Protein AF-A0A167BWT1-F1 (afdb_monomer_lite)

Sequence (313 aa):
MSRFTAALTISAAMPLATAWIPTVKSVYEFGNVADPALNRDSCGSVRIDDRMLWTCRDTQGFGGDGKPSLPVWSSSAAWTSFNGLALPDTRMYATSNRNPYFLQLASECPTNSAGGCPDGTRYAIWPDQPPAITARSGSIWTGYTWIARQHIRSDFSSVIKDPKVSVYKFVYDVKSADRNAVPRMTVVNEAIFPQGIPVWHARQRRQGRARLPLGVGVQRARRLGARADRRRRGCEPLRVLRRRKVDIAAARHRQPRRRGGQLERWRAGHVLLLAVLKEVGVDGPGCTEHGSRLLYYDGGYPRRAVGCAAELL

Organism: NCBI:txid1081107

Radius of gyration: 26.69 Å; chains: 1; bounding box: 83×76×69 Å

Foldseek 3Di:
DDDDDDDDDDDDDDPDDDPDDDDDPDADDDPAQDAQQKDFAWWWWFDQPQKIKIKTAWMFGADPVSHGDDDIARIDIWIFGQDPVSHTDSYTAAPDDPAHLDQQDPVQCNPDRNSADPVQKGFRQDFPHYWDFQDDDPQKTKTKTKGFRFIAHPVRDTPAPFGFIWMKMFIDGCPDPPNRHDTRIDTPGRGLPHGPPRLPPVPDPPPPDDDDDDDDDDDDDDDDDDDDDDDDDDDDDDDDDDDDDDDDDDDDDDDDDDDPPPVVVVVSVPVVVVVSCVVSVVDGDDDDDDDIDIHTDHDDDDDDDDDDDDDDD

pLDDT: mean 71.22, std 26.3, range [22.0, 98.31]

Secondary structure (DSSP, 8-state):
------------PPP---------------S--B-TTEEES-EEEEEETTEEEEEEEEEEEE-TTSSEEEEEEEEEEEEEEB-TTSPBPSB-B----SS-SSPPPTTS-TTSSS-B-TTS-EEE---SSPPEEEEEETTEEEEEEEEE-EEE-TTS-BSSSS--EEEEEEEEETT-S-SSSPPPPEEEEEEEE-TTS-TT--S-TTS----------------------------PPPPPPP-------------------SHHHHHHHHHHHHHHHHHTT----------PPP-B-----------------

Structure (mmCIF, N/CA/C/O backbone):
data_AF-A0A167BWT1-F1
#
_entry.id   AF-A0A167BWT1-F1
#
loop_
_atom_site.group_PDB
_atom_site.id
_atom_site.type_symbo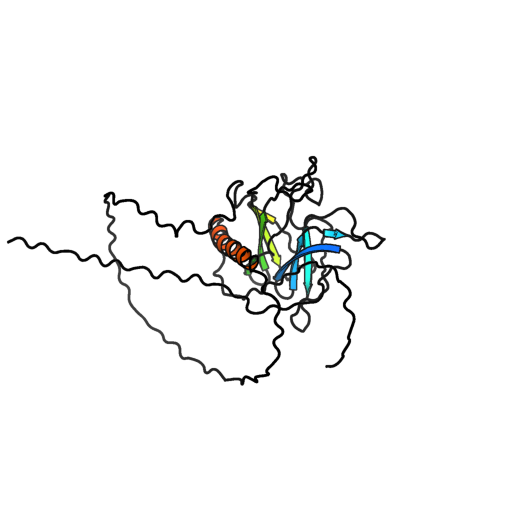l
_atom_site.label_atom_id
_atom_site.label_alt_id
_atom_site.label_comp_id
_atom_site.label_asym_id
_atom_site.label_entity_id
_atom_site.label_seq_id
_atom_site.pdbx_PDB_ins_code
_atom_site.Cartn_x
_atom_site.Cartn_y
_atom_site.Cartn_z
_atom_site.occupancy
_atom_site.B_iso_or_equiv
_atom_site.auth_seq_id
_atom_site.auth_comp_id
_atom_site.auth_asym_id
_atom_site.auth_atom_id
_atom_site.pdbx_PDB_model_num
ATOM 1 N N . MET A 1 1 ? -64.793 43.167 -18.402 1.00 42.22 1 MET A N 1
ATOM 2 C CA . MET A 1 1 ? -64.211 42.039 -19.164 1.00 42.22 1 MET A CA 1
ATOM 3 C C . MET A 1 1 ? -62.780 41.813 -18.682 1.00 42.22 1 MET A C 1
ATOM 5 O O . MET A 1 1 ? -61.905 42.578 -19.058 1.00 42.22 1 MET A O 1
ATOM 9 N N . SER A 1 2 ? -62.550 40.841 -17.795 1.00 45.41 2 SER A N 1
ATOM 10 C CA . SER A 1 2 ? -61.220 40.550 -17.232 1.00 45.41 2 SER A CA 1
ATOM 11 C C . SER A 1 2 ? -60.708 39.227 -17.799 1.00 45.41 2 SER A C 1
ATOM 13 O O . SER A 1 2 ? -61.383 38.206 -17.677 1.00 45.41 2 SER A O 1
ATOM 15 N N . ARG A 1 3 ? -59.559 39.256 -18.483 1.00 50.78 3 ARG A N 1
ATOM 16 C CA . ARG A 1 3 ? -58.925 38.081 -19.096 1.00 50.78 3 ARG A CA 1
ATOM 17 C C . ARG A 1 3 ? -57.885 37.515 -18.130 1.00 50.78 3 ARG A C 1
ATOM 19 O O . ARG A 1 3 ? -56.858 38.144 -17.899 1.00 50.78 3 ARG A O 1
ATOM 26 N N . PHE A 1 4 ? -58.144 36.326 -17.590 1.00 49.22 4 PHE A N 1
ATOM 27 C CA . PHE A 1 4 ? -57.154 35.548 -16.845 1.00 49.22 4 PHE A CA 1
ATOM 28 C C . PHE A 1 4 ? -56.331 34.696 -17.815 1.00 49.22 4 PHE A C 1
ATOM 30 O O . PHE A 1 4 ? -56.851 33.778 -18.445 1.00 49.22 4 PHE A O 1
ATOM 37 N N . THR A 1 5 ? -55.039 34.998 -17.932 1.00 58.09 5 THR A N 1
ATOM 38 C CA . THR A 1 5 ? -54.083 34.200 -18.711 1.00 58.09 5 THR A CA 1
ATOM 39 C C . THR A 1 5 ? -53.473 33.138 -17.798 1.00 58.09 5 THR A C 1
ATOM 41 O O . THR A 1 5 ? -52.665 33.454 -16.925 1.00 58.09 5 THR A O 1
ATOM 44 N N . ALA A 1 6 ? -53.868 31.878 -17.975 1.00 57.53 6 ALA A N 1
ATOM 45 C CA . ALA A 1 6 ? -53.283 30.753 -17.253 1.00 57.53 6 ALA A CA 1
ATOM 46 C C . ALA A 1 6 ? -51.865 30.464 -17.778 1.00 57.53 6 ALA A C 1
ATOM 48 O O . ALA A 1 6 ? -51.673 30.177 -18.959 1.00 57.53 6 ALA A O 1
ATOM 49 N N . ALA A 1 7 ? -50.862 30.549 -16.901 1.00 59.94 7 ALA A N 1
ATOM 50 C CA . ALA A 1 7 ? -49.485 30.194 -17.223 1.00 59.94 7 ALA A CA 1
ATOM 51 C C . ALA A 1 7 ? -49.286 28.677 -17.078 1.00 59.94 7 ALA A C 1
ATOM 53 O O . ALA A 1 7 ? -49.385 28.130 -15.982 1.00 59.94 7 ALA A O 1
ATOM 54 N N . LEU A 1 8 ? -48.995 28.005 -18.193 1.00 62.47 8 LEU A N 1
ATOM 55 C CA . LEU A 1 8 ? -48.684 26.579 -18.246 1.00 62.47 8 LEU A CA 1
ATOM 56 C C . LEU A 1 8 ? -47.225 26.348 -17.810 1.00 62.47 8 LEU A C 1
ATOM 58 O O . LEU A 1 8 ? -46.288 26.714 -18.521 1.00 62.47 8 LEU A O 1
ATOM 62 N N . THR A 1 9 ? -47.012 25.747 -16.641 1.00 64.31 9 THR A N 1
ATOM 63 C CA . THR A 1 9 ? -45.688 25.331 -16.157 1.00 64.31 9 THR A CA 1
ATOM 64 C C . THR A 1 9 ? -45.316 23.960 -16.720 1.00 64.31 9 THR A C 1
ATOM 66 O O . THR A 1 9 ? -45.830 22.929 -16.296 1.00 64.31 9 THR A O 1
ATOM 69 N N . ILE A 1 10 ? -44.381 23.936 -17.669 1.00 64.56 10 ILE A N 1
ATOM 70 C CA . ILE A 1 10 ? -43.801 22.699 -18.202 1.00 64.56 10 ILE A CA 1
ATOM 71 C C . ILE A 1 10 ? -42.678 22.248 -17.255 1.00 64.56 10 ILE A C 1
ATOM 73 O O . ILE A 1 10 ? -41.584 22.812 -17.261 1.00 64.56 10 ILE A O 1
ATOM 77 N N . SER A 1 11 ? -42.933 21.233 -16.426 1.00 66.69 11 SER A N 1
ATOM 78 C CA . SER A 1 11 ? -41.876 20.547 -15.671 1.00 66.69 11 SER A CA 1
ATOM 79 C C . SER A 1 11 ? -41.086 19.631 -16.603 1.00 66.69 11 SER A C 1
ATOM 81 O O . SER A 1 11 ? -41.515 18.523 -16.914 1.00 66.69 11 SER A O 1
ATOM 83 N N . ALA A 1 12 ? -39.907 20.080 -17.031 1.00 72.81 12 ALA A N 1
ATOM 84 C CA . ALA A 1 12 ? -38.943 19.219 -17.702 1.00 72.81 12 ALA A CA 1
ATOM 85 C C . ALA A 1 12 ? -38.369 18.211 -16.690 1.00 72.81 12 ALA A C 1
ATOM 87 O O . ALA A 1 12 ? -37.632 18.584 -15.776 1.00 72.81 12 ALA A O 1
ATOM 88 N N . ALA A 1 13 ? -38.718 16.931 -16.834 1.00 71.44 13 ALA A N 1
ATOM 89 C CA . ALA A 1 13 ? -38.066 15.860 -16.093 1.00 71.44 13 ALA A CA 1
ATOM 90 C C . ALA A 1 13 ? -36.609 15.761 -16.562 1.00 71.44 13 ALA A C 1
ATOM 92 O O . ALA A 1 13 ? -36.348 15.501 -17.737 1.00 71.44 13 ALA A O 1
ATOM 93 N N . MET A 1 14 ? -35.653 15.991 -15.657 1.00 72.25 14 MET A N 1
ATOM 94 C CA . MET A 1 14 ? -34.248 15.761 -15.982 1.00 72.25 14 MET A CA 1
ATOM 95 C C . MET A 1 14 ? -34.035 14.269 -16.260 1.00 72.25 14 MET A C 1
ATOM 97 O O . MET A 1 14 ? -34.527 13.440 -15.487 1.00 72.25 14 MET A O 1
ATOM 101 N N . PRO A 1 15 ? -33.317 13.907 -17.337 1.00 68.81 15 PRO A N 1
ATOM 102 C CA . PRO A 1 15 ? -32.991 12.517 -17.603 1.00 68.81 15 PRO A CA 1
ATOM 103 C C . PRO A 1 15 ? -32.204 11.966 -16.413 1.00 68.81 15 PRO A C 1
ATOM 105 O O . PRO A 1 15 ? -31.171 12.512 -16.022 1.00 68.81 15 PRO A O 1
ATOM 108 N N . LEU A 1 16 ? -32.717 10.893 -15.811 1.00 76.81 16 LEU A N 1
ATOM 109 C CA . LEU A 1 16 ? -31.986 10.143 -14.800 1.00 76.81 16 LEU A CA 1
ATOM 110 C C . LEU A 1 16 ? -30.732 9.586 -15.470 1.00 76.81 16 LEU A C 1
ATOM 112 O O . LEU A 1 16 ? -30.831 8.747 -16.363 1.00 76.81 16 LEU A O 1
ATOM 116 N N . ALA A 1 17 ? -29.561 10.065 -15.051 1.00 70.56 17 ALA A N 1
ATOM 117 C CA . ALA A 1 17 ? -28.299 9.476 -15.462 1.00 70.56 17 ALA A CA 1
ATOM 118 C C . ALA A 1 17 ? -28.327 7.988 -15.087 1.00 70.56 17 ALA A C 1
ATOM 120 O O . ALA A 1 17 ? -28.378 7.629 -13.908 1.00 70.56 17 ALA A O 1
ATOM 121 N N . THR A 1 18 ? -28.348 7.116 -16.093 1.00 73.19 18 THR A N 1
ATOM 122 C CA . THR A 1 18 ? -28.237 5.675 -15.891 1.00 73.19 18 THR A CA 1
ATOM 123 C C . THR A 1 18 ? -26.885 5.398 -15.259 1.00 73.19 18 THR A C 1
ATOM 125 O O . THR A 1 18 ? -25.852 5.726 -15.844 1.00 73.19 18 THR A O 1
ATOM 128 N N . ALA A 1 19 ? -26.891 4.823 -14.056 1.00 77.44 19 ALA A N 1
ATOM 129 C CA . ALA A 1 19 ? -25.671 4.437 -13.368 1.00 77.44 19 ALA A CA 1
ATOM 130 C C . ALA A 1 19 ? -24.860 3.505 -14.278 1.00 77.44 19 ALA A C 1
ATOM 132 O O . ALA A 1 19 ? -25.304 2.406 -14.608 1.00 77.44 19 ALA A O 1
ATOM 133 N N . TRP A 1 20 ? -23.689 3.962 -14.719 1.00 77.88 20 TRP A N 1
ATOM 134 C CA . TRP A 1 20 ? -22.781 3.132 -15.494 1.00 77.88 20 TRP A CA 1
ATOM 135 C C . TRP A 1 20 ? -22.221 2.034 -14.586 1.00 77.88 20 TRP A C 1
ATOM 137 O O . TRP A 1 20 ? -21.682 2.311 -13.513 1.00 77.88 20 TRP A O 1
ATOM 147 N N . ILE A 1 21 ? -22.393 0.778 -14.995 1.00 81.31 21 ILE A N 1
ATOM 148 C CA . ILE A 1 21 ? -21.944 -0.387 -14.236 1.00 81.31 21 ILE A CA 1
ATOM 149 C C . ILE A 1 21 ? -20.616 -0.852 -14.842 1.00 81.31 21 ILE A C 1
ATOM 151 O O . ILE A 1 21 ? -20.640 -1.458 -15.914 1.00 81.31 21 ILE A O 1
ATOM 155 N N . PRO A 1 22 ? -19.461 -0.628 -14.184 1.00 77.50 22 PRO A N 1
ATOM 156 C CA . PRO A 1 22 ? -18.200 -1.163 -14.675 1.00 77.50 22 PRO A CA 1
ATOM 157 C C . PRO A 1 22 ? -18.263 -2.692 -14.714 1.00 77.50 22 PRO A C 1
ATOM 159 O O . PRO A 1 22 ? -18.628 -3.345 -13.724 1.00 77.50 22 PRO A O 1
ATOM 162 N N . THR A 1 23 ? -17.876 -3.256 -15.854 1.00 83.56 23 THR A N 1
ATOM 163 C CA . THR A 1 23 ? -17.719 -4.696 -16.070 1.00 83.56 23 THR A CA 1
ATOM 164 C C . THR A 1 23 ? -16.247 -5.032 -16.257 1.00 83.56 23 THR A C 1
ATOM 166 O O . THR A 1 23 ? -15.532 -4.328 -16.970 1.00 83.56 23 THR A O 1
ATOM 169 N N . VAL A 1 24 ? -15.794 -6.125 -15.645 1.00 83.62 24 VAL A N 1
ATOM 170 C CA . VAL A 1 24 ? -14.435 -6.635 -15.856 1.00 83.62 24 VAL A CA 1
ATOM 171 C C . VAL A 1 24 ? -14.285 -7.037 -17.322 1.00 83.62 24 VAL A C 1
ATOM 173 O O . VAL A 1 24 ? -15.058 -7.849 -17.823 1.00 83.62 24 VAL A O 1
ATOM 176 N N . LYS A 1 25 ? -13.299 -6.457 -18.015 1.00 84.12 25 LYS A N 1
ATOM 177 C CA . LYS A 1 25 ? -13.050 -6.746 -19.435 1.00 84.12 25 LYS A CA 1
ATOM 178 C C . LYS A 1 25 ? -12.433 -8.133 -19.648 1.00 84.12 25 LYS A C 1
ATOM 180 O O . LYS A 1 25 ? -12.754 -8.799 -20.623 1.00 84.12 25 LYS A O 1
ATOM 185 N N . SER A 1 26 ? -11.534 -8.544 -18.756 1.00 83.38 26 SER A N 1
ATOM 186 C CA . SER A 1 26 ? -10.828 -9.829 -18.797 1.00 83.38 26 SER A CA 1
ATOM 187 C C . SER A 1 26 ? -10.180 -10.109 -17.442 1.00 83.38 26 SER A C 1
ATOM 189 O O . SER A 1 26 ? -9.747 -9.163 -16.782 1.00 83.38 26 SER A O 1
ATOM 191 N N . VAL A 1 27 ? -10.053 -11.383 -17.073 1.00 83.44 27 VAL A N 1
ATOM 192 C CA . VAL A 1 27 ? -9.283 -11.855 -15.912 1.00 83.44 27 VAL A CA 1
ATOM 193 C C . VAL A 1 27 ? -8.213 -12.808 -16.430 1.00 83.44 27 VAL A C 1
ATOM 195 O O . VAL A 1 27 ? -8.512 -13.642 -17.280 1.00 83.44 27 VAL A O 1
ATOM 198 N N . TYR A 1 28 ? -6.989 -12.660 -15.933 1.00 81.06 28 TYR A N 1
ATOM 199 C CA . TYR A 1 28 ? -5.885 -13.577 -16.195 1.00 81.06 28 TYR A CA 1
ATOM 200 C C . TYR A 1 28 ? -5.389 -14.100 -14.855 1.00 81.06 28 TYR A C 1
ATOM 202 O O . TYR A 1 28 ? -5.201 -13.315 -13.925 1.00 81.06 28 TYR A O 1
ATOM 210 N N . GLU A 1 29 ? -5.214 -15.411 -14.769 1.00 80.38 29 GLU A N 1
ATOM 211 C CA . GLU A 1 29 ? -4.613 -16.077 -13.621 1.00 80.38 29 GLU A CA 1
ATOM 212 C C . GLU A 1 29 ? -3.131 -16.309 -13.915 1.00 80.38 29 GLU A C 1
ATOM 214 O O . GLU A 1 29 ? -2.764 -16.671 -15.035 1.00 80.38 29 GLU A O 1
ATOM 219 N N . PHE A 1 30 ? -2.284 -16.050 -12.924 1.00 77.56 30 PHE A N 1
ATOM 220 C CA . PHE A 1 30 ? -0.836 -16.210 -13.018 1.00 77.56 30 PHE A CA 1
ATOM 221 C C . PHE A 1 30 ? -0.351 -17.145 -11.915 1.00 77.56 30 PHE A C 1
ATOM 223 O O . PHE A 1 30 ? -1.051 -17.363 -10.926 1.00 77.56 30 PHE A O 1
ATOM 230 N N . GLY A 1 31 ? 0.862 -17.676 -12.087 1.00 80.00 31 GLY A N 1
ATOM 231 C CA . GLY A 1 31 ? 1.547 -18.423 -11.036 1.00 80.00 31 GLY A CA 1
ATOM 232 C C . GLY A 1 31 ? 1.775 -17.583 -9.777 1.00 80.00 31 GLY A C 1
ATOM 233 O O . GLY A 1 31 ? 1.542 -16.373 -9.757 1.00 80.00 31 GLY A O 1
ATOM 234 N N . ASN A 1 32 ? 2.247 -18.239 -8.716 1.00 84.00 32 ASN A N 1
ATOM 235 C CA . ASN A 1 32 ? 2.499 -17.580 -7.440 1.00 84.00 32 ASN A CA 1
ATOM 236 C C . ASN A 1 32 ? 3.539 -16.461 -7.608 1.00 84.00 32 ASN A C 1
ATOM 238 O O . ASN A 1 32 ? 4.676 -16.720 -8.001 1.00 84.00 32 ASN A O 1
ATOM 242 N N . VAL A 1 33 ? 3.129 -15.226 -7.321 1.00 87.81 33 VAL A N 1
ATOM 243 C CA . VAL A 1 33 ? 4.001 -14.055 -7.342 1.00 87.81 33 VAL A CA 1
ATOM 244 C C . VAL A 1 33 ? 4.562 -13.876 -5.933 1.00 87.81 33 VAL A C 1
ATOM 246 O O . VAL A 1 33 ? 3.822 -13.515 -5.022 1.00 87.81 33 VAL A O 1
ATOM 249 N N . ALA A 1 34 ? 5.851 -14.147 -5.734 1.00 92.19 34 ALA A N 1
ATOM 250 C CA . ALA A 1 34 ? 6.436 -14.252 -4.402 1.00 92.19 34 ALA A CA 1
ATOM 251 C C . ALA A 1 34 ? 7.861 -13.695 -4.317 1.00 92.19 34 ALA A C 1
ATOM 253 O O . ALA A 1 34 ? 8.616 -13.661 -5.289 1.00 92.19 34 ALA A O 1
ATOM 254 N N . ASP A 1 35 ? 8.228 -13.280 -3.109 1.00 93.12 35 ASP A N 1
ATOM 255 C CA . ASP A 1 35 ? 9.613 -13.041 -2.717 1.00 93.12 35 ASP A CA 1
ATOM 256 C C . ASP A 1 35 ? 10.052 -14.252 -1.892 1.00 93.12 35 ASP A C 1
ATOM 258 O O . ASP A 1 35 ? 9.445 -14.510 -0.852 1.00 93.12 35 ASP A O 1
ATOM 262 N N . PRO A 1 36 ? 11.072 -15.013 -2.318 1.00 91.75 36 PRO A N 1
ATOM 263 C CA . PRO A 1 36 ? 11.471 -16.228 -1.614 1.00 91.75 36 PRO A CA 1
ATOM 264 C C . PRO A 1 36 ? 11.975 -15.964 -0.188 1.00 91.75 36 PRO A C 1
ATOM 266 O O . PRO A 1 36 ? 12.051 -16.898 0.604 1.00 91.75 36 PRO A O 1
ATOM 269 N N . ALA A 1 37 ? 12.320 -14.720 0.159 1.00 92.88 37 ALA A N 1
ATOM 270 C CA . ALA A 1 37 ? 12.769 -14.361 1.498 1.00 92.88 37 ALA A CA 1
ATOM 271 C C . ALA A 1 37 ? 11.623 -13.972 2.450 1.00 92.88 37 ALA A C 1
ATOM 273 O O . ALA A 1 37 ? 11.876 -13.811 3.649 1.00 92.88 37 ALA A O 1
ATOM 274 N N . LEU A 1 38 ? 10.393 -13.800 1.947 1.00 94.88 38 LEU A N 1
ATOM 275 C CA . LEU A 1 38 ? 9.282 -13.230 2.707 1.00 94.88 38 LEU A CA 1
ATOM 276 C C . LEU A 1 38 ? 7.991 -14.042 2.565 1.00 94.88 38 LEU A C 1
ATOM 278 O O . LEU A 1 38 ? 7.534 -14.345 1.467 1.00 94.88 38 LEU A O 1
ATOM 282 N N . ASN A 1 39 ? 7.342 -14.293 3.698 1.00 95.19 39 ASN A N 1
ATOM 283 C CA . ASN A 1 39 ? 5.957 -14.735 3.756 1.00 95.19 39 ASN A CA 1
ATOM 284 C C . ASN A 1 39 ? 5.044 -13.505 3.809 1.00 95.19 39 ASN A C 1
ATOM 286 O O . ASN A 1 39 ? 5.189 -12.668 4.701 1.00 95.19 39 ASN A O 1
ATOM 290 N N . ARG A 1 40 ? 4.120 -13.385 2.858 1.00 94.25 40 ARG A N 1
ATOM 291 C CA . ARG A 1 40 ? 3.165 -12.274 2.757 1.00 94.25 40 ARG A CA 1
ATOM 292 C C . ARG A 1 40 ? 1.762 -12.848 2.761 1.00 94.25 40 ARG A C 1
ATOM 294 O O . ARG A 1 40 ? 1.492 -13.760 1.988 1.00 94.25 40 ARG A O 1
ATOM 301 N N . ASP A 1 41 ? 0.894 -12.302 3.604 1.00 91.50 41 ASP A N 1
ATOM 302 C CA . ASP A 1 41 ? -0.495 -12.753 3.690 1.00 91.50 41 ASP A CA 1
ATOM 303 C C . ASP A 1 41 ? -1.269 -12.444 2.396 1.00 91.50 41 ASP A C 1
ATOM 305 O O . ASP A 1 41 ? -1.553 -13.322 1.582 1.00 91.50 41 ASP A O 1
ATOM 309 N N . SER A 1 42 ? -1.578 -11.168 2.169 1.00 92.12 42 SER A N 1
ATOM 310 C CA . SER A 1 42 ? -2.407 -10.745 1.043 1.00 92.12 42 SER A CA 1
ATOM 311 C C . SER A 1 42 ? -1.895 -9.449 0.432 1.00 92.12 42 SER A C 1
ATOM 313 O O . SER A 1 42 ? -1.467 -8.536 1.139 1.00 92.12 42 SER A O 1
ATOM 315 N N . CYS A 1 43 ? -1.937 -9.364 -0.899 1.00 93.69 43 CYS A N 1
ATOM 316 C CA . CYS A 1 43 ? -1.366 -8.255 -1.657 1.00 93.69 43 CYS A CA 1
ATOM 317 C C . CYS A 1 43 ? -2.373 -7.666 -2.647 1.00 93.69 43 CYS A C 1
ATOM 319 O O . CYS A 1 43 ? -3.110 -8.384 -3.322 1.00 93.69 43 CYS A O 1
ATOM 321 N N . GLY A 1 44 ? -2.355 -6.342 -2.776 1.00 93.62 44 GLY A N 1
ATOM 322 C CA . GLY A 1 44 ? -2.920 -5.629 -3.917 1.00 93.62 44 GLY A CA 1
ATOM 323 C C . GLY A 1 44 ? -1.797 -5.116 -4.811 1.00 93.62 44 GLY A C 1
ATOM 324 O O . GLY A 1 44 ? -0.696 -4.860 -4.322 1.00 93.62 44 GLY A O 1
ATOM 325 N N . SER A 1 45 ? -2.067 -4.927 -6.103 1.00 94.00 45 SER A N 1
ATOM 326 C CA . SER A 1 45 ? -1.083 -4.326 -7.001 1.00 94.00 45 SER A CA 1
ATOM 327 C C . SER A 1 45 ? -1.625 -3.268 -7.948 1.00 94.00 45 SER A C 1
ATOM 329 O O . SER A 1 45 ? -2.811 -3.224 -8.281 1.00 94.00 45 SER A O 1
ATOM 331 N N . VAL A 1 46 ? -0.716 -2.397 -8.378 1.00 95.00 46 VAL A N 1
ATOM 332 C CA . VAL A 1 46 ? -0.967 -1.339 -9.351 1.00 95.00 46 VAL A CA 1
ATOM 333 C C . VAL A 1 46 ? 0.187 -1.244 -10.341 1.00 95.00 46 VAL A C 1
ATOM 335 O O . VAL A 1 46 ? 1.355 -1.387 -9.979 1.00 95.00 46 VAL A O 1
ATOM 338 N N . ARG A 1 47 ? -0.135 -1.012 -11.614 1.00 94.75 47 ARG A N 1
ATOM 339 C CA . ARG A 1 47 ? 0.877 -0.806 -12.649 1.00 94.75 47 ARG A CA 1
ATOM 340 C C . ARG A 1 47 ? 1.475 0.593 -12.533 1.00 94.75 47 ARG A C 1
ATOM 342 O O . ARG A 1 47 ? 0.735 1.576 -12.547 1.00 94.75 47 ARG A O 1
ATOM 349 N N . ILE A 1 48 ? 2.801 0.669 -12.506 1.00 95.50 48 ILE A N 1
ATOM 350 C CA . ILE A 1 48 ? 3.571 1.912 -12.584 1.00 95.50 48 ILE A CA 1
ATOM 351 C C . ILE A 1 48 ? 4.604 1.720 -13.689 1.00 95.50 48 ILE A C 1
ATOM 353 O O . ILE A 1 48 ? 5.543 0.941 -13.549 1.00 95.50 48 ILE A O 1
ATOM 357 N N . ASP A 1 49 ? 4.386 2.415 -14.803 1.00 94.31 49 ASP A N 1
ATOM 358 C CA . ASP A 1 49 ? 5.207 2.318 -16.011 1.00 94.31 49 ASP A CA 1
ATOM 359 C C . ASP A 1 49 ? 5.341 0.873 -16.543 1.00 94.31 49 ASP A C 1
ATOM 361 O O . ASP A 1 49 ? 4.345 0.276 -16.987 1.00 94.31 49 ASP A O 1
ATOM 365 N N . ASP A 1 50 ? 6.542 0.300 -16.501 1.00 93.44 50 ASP A N 1
ATOM 366 C CA . ASP A 1 50 ? 6.874 -1.053 -16.951 1.00 93.44 50 ASP A CA 1
ATOM 367 C C . ASP A 1 50 ? 7.023 -2.066 -15.800 1.00 93.44 50 ASP A C 1
ATOM 369 O O . ASP A 1 50 ? 7.621 -3.131 -15.971 1.00 93.44 50 ASP A O 1
ATOM 373 N N . ARG A 1 51 ? 6.450 -1.766 -14.628 1.00 94.81 51 ARG A N 1
ATOM 374 C CA . ARG A 1 51 ? 6.444 -2.663 -13.464 1.00 94.81 51 ARG A CA 1
ATOM 375 C C . ARG A 1 51 ? 5.102 -2.669 -12.740 1.00 94.81 51 ARG A C 1
ATOM 377 O O . ARG A 1 51 ? 4.248 -1.801 -12.941 1.00 94.81 51 ARG A O 1
ATOM 384 N N . MET A 1 52 ? 4.925 -3.655 -11.871 1.00 95.25 52 MET A N 1
ATOM 385 C CA . MET A 1 52 ? 3.819 -3.713 -10.917 1.00 95.25 52 MET A CA 1
ATOM 386 C C . MET A 1 52 ? 4.338 -3.425 -9.514 1.00 95.25 52 MET A C 1
ATOM 388 O O . MET A 1 52 ? 5.242 -4.112 -9.039 1.00 95.25 52 MET A O 1
ATOM 392 N N . LEU A 1 53 ? 3.747 -2.432 -8.854 1.00 96.12 53 LEU A N 1
ATOM 393 C CA . LEU A 1 53 ? 3.917 -2.210 -7.425 1.00 96.12 53 LEU A CA 1
ATOM 394 C C . LEU A 1 53 ? 2.922 -3.091 -6.679 1.00 96.12 53 LEU A C 1
ATOM 396 O O . LEU A 1 53 ? 1.716 -2.973 -6.895 1.00 96.12 53 LEU A O 1
ATOM 400 N N . TRP A 1 54 ? 3.425 -3.926 -5.785 1.00 95.88 54 TRP A N 1
ATOM 401 C CA . TRP A 1 54 ? 2.657 -4.735 -4.853 1.00 95.88 54 TRP A CA 1
ATOM 402 C C . TRP A 1 54 ? 2.719 -4.098 -3.474 1.00 95.88 54 TRP A C 1
ATOM 404 O O . TRP A 1 54 ? 3.794 -3.728 -3.009 1.00 95.88 54 TRP A O 1
ATOM 414 N N . THR A 1 55 ? 1.575 -4.000 -2.810 1.00 95.50 55 THR A N 1
ATOM 415 C CA . THR A 1 55 ? 1.467 -3.618 -1.400 1.00 95.50 55 THR A CA 1
ATOM 416 C C . THR A 1 55 ? 0.764 -4.740 -0.664 1.00 95.50 55 THR A C 1
ATOM 418 O O . THR A 1 55 ? -0.340 -5.131 -1.052 1.00 95.50 55 THR A O 1
ATOM 421 N N . CYS A 1 56 ? 1.397 -5.251 0.380 1.00 94.81 56 CYS A N 1
ATOM 422 C CA . CYS A 1 56 ? 0.974 -6.457 1.070 1.00 94.81 56 CYS A CA 1
ATOM 423 C C . CYS A 1 56 ? 0.722 -6.184 2.548 1.00 94.81 56 CYS A C 1
ATOM 425 O O . CYS A 1 56 ? 1.409 -5.361 3.157 1.00 94.81 56 CYS A O 1
ATOM 427 N N . ARG A 1 57 ? -0.255 -6.889 3.114 1.00 94.75 57 ARG A N 1
ATOM 428 C CA . ARG A 1 57 ? -0.505 -6.973 4.557 1.00 94.75 57 ARG A CA 1
ATOM 429 C C . ARG A 1 57 ? 0.471 -7.964 5.177 1.00 94.75 57 ARG A C 1
ATOM 431 O O . ARG A 1 57 ? 1.017 -8.796 4.455 1.00 94.75 57 ARG A O 1
ATOM 438 N N . ASP A 1 58 ? 0.674 -7.845 6.486 1.00 93.62 58 ASP A N 1
ATOM 439 C CA . ASP A 1 58 ? 1.270 -8.855 7.370 1.00 93.62 58 ASP A CA 1
ATOM 440 C C . ASP A 1 58 ? 2.380 -9.679 6.717 1.00 93.62 58 ASP A C 1
ATOM 442 O O . ASP A 1 58 ? 2.171 -10.721 6.098 1.00 93.62 58 ASP A O 1
ATOM 446 N N . THR A 1 59 ? 3.594 -9.157 6.826 1.00 94.88 59 THR A N 1
ATOM 447 C CA . THR A 1 59 ? 4.785 -9.741 6.224 1.00 94.88 59 THR A CA 1
ATOM 448 C C . THR A 1 59 ? 5.703 -10.288 7.303 1.00 94.88 59 THR A C 1
ATOM 450 O O . THR A 1 59 ? 5.918 -9.646 8.329 1.00 94.88 59 THR A O 1
ATOM 453 N N . GLN A 1 60 ? 6.274 -11.458 7.053 1.00 95.88 60 GLN A N 1
ATOM 454 C CA . GLN A 1 60 ? 7.265 -12.104 7.906 1.00 95.88 60 GLN A CA 1
ATOM 455 C C . GLN A 1 60 ? 8.473 -12.508 7.070 1.00 95.88 60 GLN A C 1
ATOM 457 O O . GLN A 1 60 ? 8.339 -12.847 5.895 1.00 95.88 60 GLN A O 1
ATOM 462 N N . GLY A 1 61 ? 9.657 -12.487 7.673 1.00 95.06 61 GLY A N 1
ATOM 463 C CA . GLY A 1 61 ? 10.821 -13.141 7.081 1.00 95.06 61 GLY A CA 1
ATOM 464 C C . GLY A 1 61 ? 10.743 -14.650 7.276 1.00 95.06 61 GLY A C 1
ATOM 465 O O . GLY A 1 61 ? 10.011 -15.125 8.141 1.00 95.06 61 GLY A O 1
ATOM 466 N N . PHE A 1 62 ? 11.533 -15.405 6.523 1.00 94.56 62 PHE A N 1
ATOM 467 C CA . PHE A 1 62 ? 11.810 -16.798 6.869 1.00 94.56 62 PHE A CA 1
ATOM 468 C C . PHE A 1 62 ? 13.002 -16.890 7.834 1.00 94.56 62 PHE A C 1
ATOM 470 O O . PHE A 1 62 ? 13.972 -16.138 7.711 1.00 94.56 62 PHE A O 1
ATOM 477 N N . GLY A 1 63 ? 12.903 -17.769 8.832 1.00 92.50 63 GLY A N 1
ATOM 478 C CA . GLY A 1 63 ? 14.018 -18.171 9.690 1.00 92.50 63 GLY A CA 1
ATOM 479 C C . GLY A 1 63 ? 14.977 -19.128 8.975 1.00 92.50 63 GLY A C 1
ATOM 480 O O . GLY A 1 63 ? 14.752 -19.514 7.828 1.00 92.50 63 GLY A O 1
ATOM 481 N N . GLY A 1 64 ? 16.047 -19.544 9.662 1.00 93.69 64 GLY A N 1
ATOM 482 C CA . GLY A 1 64 ? 17.015 -20.510 9.117 1.00 93.69 64 GLY A CA 1
ATOM 483 C C . GLY A 1 64 ? 16.425 -21.899 8.836 1.00 93.69 64 GLY A C 1
ATOM 484 O O . GLY A 1 64 ? 16.985 -22.655 8.051 1.00 93.69 64 GLY A O 1
ATOM 485 N N . ASP A 1 65 ? 15.274 -22.217 9.432 1.00 94.06 65 ASP A N 1
ATOM 486 C CA . ASP A 1 65 ? 14.495 -23.435 9.188 1.00 94.06 65 ASP A CA 1
ATOM 487 C C . ASP A 1 65 ? 13.504 -23.302 8.014 1.00 94.06 65 ASP A C 1
ATOM 489 O O . ASP A 1 65 ? 12.709 -24.210 7.765 1.00 94.06 65 ASP A O 1
ATOM 493 N N . GLY A 1 66 ? 13.519 -22.163 7.314 1.00 93.69 66 GLY A N 1
ATOM 494 C CA . GLY A 1 66 ? 12.621 -21.872 6.199 1.00 93.69 66 GLY A CA 1
ATOM 495 C C . GLY A 1 66 ? 11.177 -21.576 6.611 1.00 93.69 66 GLY A C 1
ATOM 496 O O . GLY A 1 66 ? 10.309 -21.519 5.740 1.00 93.69 66 GLY A O 1
ATOM 497 N N . LYS A 1 67 ? 10.879 -21.385 7.905 1.00 95.31 67 LYS A N 1
ATOM 498 C CA . LYS A 1 67 ? 9.523 -21.063 8.385 1.00 95.31 67 LYS A CA 1
ATOM 499 C C . LYS A 1 67 ? 9.354 -19.569 8.656 1.00 95.31 67 LYS A C 1
ATOM 501 O O . LYS A 1 67 ? 10.338 -18.903 8.981 1.00 95.31 67 LYS A O 1
ATOM 506 N N . PRO A 1 68 ? 8.133 -19.013 8.526 1.00 95.00 68 PRO A N 1
ATOM 507 C CA . PRO A 1 68 ? 7.878 -17.623 8.884 1.00 95.00 68 PRO A CA 1
ATOM 508 C C . PRO A 1 68 ? 8.317 -17.337 10.325 1.00 95.00 68 PRO A C 1
ATOM 510 O O . PRO A 1 68 ? 7.963 -18.073 11.245 1.00 95.00 68 PRO A O 1
ATOM 513 N N . SER A 1 69 ? 9.089 -16.273 10.516 1.00 95.06 69 SER A N 1
ATOM 514 C CA . SER A 1 69 ? 9.659 -15.873 11.801 1.00 95.06 69 SER A CA 1
ATOM 515 C C . SER A 1 69 ? 9.169 -14.490 12.235 1.00 95.06 69 SER A C 1
ATOM 517 O O . SER A 1 69 ? 8.619 -13.714 11.449 1.00 95.06 69 SER A O 1
ATOM 519 N N . LEU A 1 70 ? 9.311 -14.204 13.530 1.00 93.69 70 LEU A N 1
ATOM 520 C CA . LEU A 1 70 ? 9.038 -12.887 14.100 1.00 93.69 70 LEU A CA 1
ATOM 521 C C . LEU A 1 70 ? 10.238 -11.940 13.903 1.00 93.69 70 LEU A C 1
ATOM 523 O O . LEU A 1 70 ? 11.375 -12.408 13.826 1.00 93.69 70 LEU A O 1
ATOM 527 N N . PRO A 1 71 ? 10.007 -10.613 13.878 1.00 93.19 71 PRO A N 1
ATOM 528 C CA . PRO A 1 71 ? 8.714 -9.938 14.041 1.00 93.19 71 PRO A CA 1
ATOM 529 C C . PRO A 1 71 ? 7.854 -9.935 12.766 1.00 93.19 71 PRO A C 1
ATOM 531 O O . PRO A 1 71 ? 8.358 -10.073 11.656 1.00 93.19 71 PRO A O 1
ATOM 534 N N . VAL A 1 72 ? 6.543 -9.732 12.934 1.00 94.56 72 VAL A N 1
ATOM 535 C CA . VAL A 1 72 ? 5.629 -9.416 11.822 1.00 94.56 72 VAL A CA 1
ATOM 536 C C . VAL A 1 72 ? 5.736 -7.926 11.501 1.00 94.56 72 VAL A C 1
ATOM 538 O O . VAL A 1 72 ? 5.678 -7.088 12.406 1.00 94.56 72 VAL A O 1
ATOM 541 N N . TRP A 1 73 ? 5.822 -7.572 10.224 1.00 95.25 73 TRP A N 1
ATOM 542 C CA . TRP A 1 73 ? 5.610 -6.209 9.739 1.00 95.25 73 TRP A CA 1
ATOM 543 C C . TRP A 1 73 ? 4.173 -6.069 9.249 1.00 95.25 73 TRP A C 1
ATOM 545 O O . TRP A 1 73 ? 3.720 -6.842 8.413 1.00 95.25 73 TRP A O 1
ATOM 555 N N . SER A 1 74 ? 3.457 -5.066 9.750 1.00 95.06 74 SER A N 1
ATOM 556 C CA . SER A 1 74 ? 2.051 -4.793 9.404 1.00 95.06 74 SER A CA 1
ATOM 557 C C . SER A 1 74 ? 1.807 -4.625 7.902 1.00 95.06 74 SER A C 1
ATOM 559 O O . SER A 1 74 ? 0.713 -4.904 7.414 1.00 95.06 74 SER A O 1
ATOM 561 N N . SER A 1 75 ? 2.827 -4.194 7.160 1.00 95.31 75 SER A N 1
ATOM 562 C CA . SER A 1 75 ? 2.777 -4.107 5.707 1.00 95.31 75 SER A CA 1
ATOM 563 C C . SER A 1 75 ? 4.161 -4.175 5.072 1.00 95.31 75 SER A C 1
ATOM 565 O O . SER A 1 75 ? 5.162 -3.820 5.694 1.00 95.31 75 SER A O 1
ATOM 567 N N . SER A 1 76 ? 4.212 -4.574 3.805 1.00 95.75 76 SER A N 1
ATOM 568 C CA . SER A 1 76 ? 5.401 -4.465 2.957 1.00 95.75 76 SER A CA 1
ATOM 569 C C . SER A 1 76 ? 5.022 -4.039 1.539 1.00 95.75 76 SER A C 1
ATOM 571 O O . SER A 1 76 ? 3.847 -4.054 1.165 1.00 95.75 76 SER A O 1
ATOM 573 N N . ALA A 1 77 ? 6.017 -3.664 0.738 1.00 95.88 77 ALA A N 1
ATOM 574 C CA . ALA A 1 77 ? 5.839 -3.440 -0.689 1.00 95.88 77 ALA A CA 1
ATOM 575 C C . ALA A 1 77 ? 6.945 -4.113 -1.495 1.00 95.88 77 ALA A C 1
ATOM 577 O O . ALA A 1 77 ? 8.048 -4.331 -0.992 1.00 95.88 77 ALA A O 1
ATOM 578 N N . ALA A 1 78 ? 6.637 -4.441 -2.744 1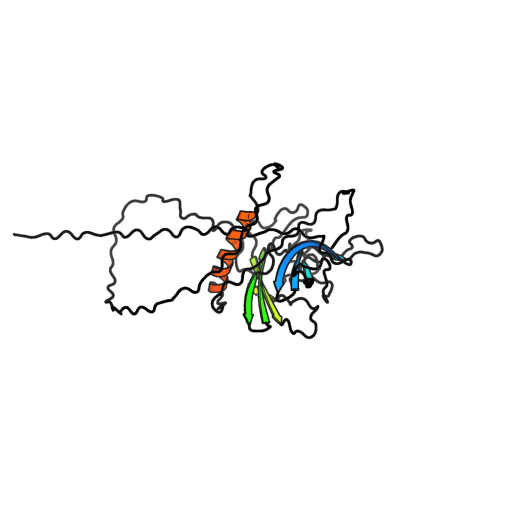.00 96.31 78 ALA A N 1
ATOM 579 C CA . ALA A 1 78 ? 7.587 -5.016 -3.680 1.00 96.31 78 ALA A CA 1
ATOM 580 C C . ALA A 1 78 ? 7.272 -4.626 -5.121 1.00 96.31 78 ALA A C 1
ATOM 582 O O . ALA A 1 78 ? 6.151 -4.253 -5.458 1.00 96.31 78 ALA A O 1
ATOM 583 N N . TRP A 1 79 ? 8.268 -4.751 -5.981 1.00 96.56 79 TRP A N 1
ATOM 584 C CA . TRP A 1 79 ? 8.133 -4.671 -7.421 1.00 96.56 79 TRP A CA 1
ATOM 585 C C . TRP A 1 79 ? 8.072 -6.065 -8.032 1.00 96.56 79 TRP A C 1
ATOM 587 O O . TRP A 1 79 ? 8.684 -7.001 -7.525 1.00 96.56 79 TRP A O 1
ATOM 597 N N . THR A 1 80 ? 7.395 -6.171 -9.169 1.00 95.56 80 THR A N 1
ATOM 598 C CA . THR A 1 80 ? 7.672 -7.202 -10.173 1.00 95.56 80 THR A CA 1
ATOM 599 C C . THR A 1 80 ? 7.858 -6.525 -11.526 1.00 95.56 80 THR A C 1
ATOM 601 O O . THR A 1 80 ? 7.155 -5.560 -11.851 1.00 95.56 80 THR A O 1
ATOM 604 N N . SER A 1 81 ? 8.783 -7.035 -12.332 1.00 94.38 81 SER A N 1
ATOM 605 C CA . SER A 1 81 ? 8.927 -6.624 -13.732 1.00 94.38 81 SER A CA 1
ATOM 606 C C . SER A 1 81 ? 7.803 -7.210 -14.579 1.00 94.38 81 SER A C 1
ATOM 608 O O . SER A 1 81 ? 7.184 -8.195 -14.181 1.00 94.38 81 SER A O 1
ATOM 610 N N . PHE A 1 82 ? 7.538 -6.640 -15.753 1.00 90.88 82 PHE A N 1
ATOM 611 C CA . PHE A 1 82 ? 6.845 -7.389 -16.800 1.00 90.88 82 PHE A CA 1
ATOM 612 C C . PHE A 1 82 ? 7.862 -8.184 -17.626 1.00 90.88 82 PHE A C 1
ATOM 614 O O . PHE A 1 82 ? 8.952 -7.696 -17.919 1.00 90.88 82 PHE A O 1
ATOM 621 N N . ASN A 1 83 ? 7.502 -9.401 -18.018 1.00 83.88 83 ASN A N 1
ATOM 622 C CA . ASN A 1 83 ? 8.257 -10.181 -18.991 1.00 83.88 83 ASN A CA 1
ATOM 623 C C . ASN A 1 83 ? 7.992 -9.679 -20.428 1.00 83.88 83 ASN A C 1
ATOM 625 O O . ASN A 1 83 ? 7.159 -8.797 -20.656 1.00 83.88 83 ASN A O 1
ATOM 629 N N . GLY A 1 84 ? 8.668 -10.268 -21.422 1.00 80.44 84 GLY A N 1
ATOM 630 C CA . GLY A 1 84 ? 8.500 -9.911 -22.842 1.00 80.44 84 GLY A CA 1
ATOM 631 C C . GLY A 1 84 ? 7.076 -10.091 -23.396 1.00 80.44 84 GLY A C 1
ATOM 632 O O . GLY A 1 84 ? 6.762 -9.557 -24.455 1.00 80.44 84 GLY A O 1
ATOM 633 N N . LEU A 1 85 ? 6.194 -10.785 -22.667 1.00 80.44 85 LEU A N 1
ATOM 634 C CA . LEU A 1 85 ? 4.777 -10.971 -22.999 1.00 80.44 85 LEU A CA 1
ATOM 635 C C . LEU A 1 85 ? 3.866 -9.932 -22.318 1.00 80.44 85 LEU A C 1
ATOM 637 O O . LEU A 1 85 ? 2.642 -10.056 -22.356 1.00 80.44 85 LEU A O 1
ATOM 641 N N . ALA A 1 86 ? 4.449 -8.908 -21.684 1.00 79.88 86 ALA A N 1
ATOM 642 C CA . ALA A 1 86 ? 3.751 -7.913 -20.870 1.00 79.88 86 ALA A CA 1
ATOM 643 C C . ALA A 1 86 ? 2.946 -8.525 -19.703 1.00 79.88 86 ALA A C 1
ATOM 645 O O . ALA A 1 86 ? 1.945 -7.949 -19.259 1.00 79.88 86 ALA A O 1
ATOM 646 N N . LEU A 1 87 ? 3.382 -9.687 -19.207 1.00 82.25 87 LEU A N 1
ATOM 647 C CA . LEU A 1 87 ? 2.825 -10.360 -18.035 1.00 82.25 87 LEU A CA 1
ATOM 648 C C . LEU A 1 87 ? 3.740 -10.119 -16.830 1.00 82.25 87 LEU A C 1
ATOM 650 O O . LEU A 1 87 ? 4.953 -10.032 -17.022 1.00 82.25 87 LEU A O 1
ATOM 654 N N . PRO A 1 88 ? 3.204 -9.960 -15.608 1.00 82.38 88 PRO A N 1
ATOM 655 C CA . PRO A 1 88 ? 4.047 -9.807 -14.431 1.00 82.38 88 PRO A CA 1
ATOM 656 C C . PRO A 1 88 ? 4.956 -11.030 -14.277 1.00 82.38 88 PRO A C 1
ATOM 658 O O . PRO A 1 88 ? 4.495 -12.164 -14.401 1.00 82.38 88 PRO A O 1
ATOM 661 N N . ASP A 1 89 ? 6.231 -10.794 -13.994 1.00 89.00 89 ASP A N 1
ATOM 662 C CA . ASP A 1 89 ? 7.122 -11.814 -13.458 1.00 89.00 89 ASP A CA 1
ATOM 663 C C . ASP A 1 89 ? 6.569 -12.299 -12.106 1.00 89.00 89 ASP A C 1
ATOM 665 O O . ASP A 1 89 ? 5.971 -11.539 -11.338 1.00 89.00 89 ASP A O 1
ATOM 669 N N . THR A 1 90 ? 6.774 -13.578 -11.823 1.00 89.94 90 THR A N 1
ATOM 670 C CA . THR A 1 90 ? 6.436 -14.228 -10.558 1.00 89.94 90 THR A CA 1
ATOM 671 C C . THR A 1 90 ? 7.396 -13.872 -9.424 1.00 89.94 90 THR A C 1
ATOM 673 O O . THR A 1 90 ? 7.107 -14.168 -8.269 1.00 89.94 90 THR A O 1
ATOM 676 N N . ARG A 1 91 ? 8.537 -13.231 -9.700 1.00 93.94 91 ARG A N 1
ATOM 677 C CA . ARG A 1 91 ? 9.486 -12.834 -8.653 1.00 93.94 91 ARG A CA 1
ATOM 678 C C . ARG A 1 91 ? 9.242 -11.412 -8.152 1.00 93.94 91 ARG A C 1
ATOM 680 O O . ARG A 1 91 ? 9.477 -10.443 -8.873 1.00 93.94 91 ARG A O 1
ATOM 687 N N . MET A 1 92 ? 8.866 -11.292 -6.881 1.00 95.12 92 MET A N 1
ATOM 688 C CA . MET A 1 92 ? 8.846 -10.017 -6.162 1.00 95.12 92 MET A CA 1
ATOM 689 C C . MET A 1 92 ? 10.248 -9.625 -5.686 1.00 95.12 92 MET A C 1
ATOM 691 O O . MET A 1 92 ? 11.042 -10.477 -5.285 1.00 95.12 92 MET A O 1
ATOM 695 N N . TYR A 1 93 ? 10.542 -8.326 -5.699 1.00 94.94 93 TYR A N 1
ATOM 696 C CA . TYR A 1 93 ? 11.800 -7.771 -5.199 1.00 94.94 93 TYR A CA 1
ATOM 697 C C . TYR A 1 93 ? 11.633 -6.327 -4.707 1.00 94.94 93 TYR A C 1
ATOM 699 O O . TYR A 1 93 ? 10.799 -5.578 -5.210 1.00 94.94 93 TYR A O 1
ATOM 707 N N . ALA A 1 94 ? 12.443 -5.910 -3.738 1.00 94.06 94 ALA A N 1
ATOM 708 C CA . ALA A 1 94 ? 12.564 -4.515 -3.316 1.00 94.06 94 ALA A CA 1
ATOM 709 C C . ALA A 1 94 ? 13.881 -4.289 -2.575 1.00 94.06 94 ALA A C 1
ATOM 711 O O . ALA A 1 94 ? 14.353 -5.179 -1.871 1.00 94.06 94 ALA A O 1
ATOM 712 N N . THR A 1 95 ? 14.410 -3.067 -2.631 1.00 85.81 95 THR A N 1
ATOM 713 C CA . THR A 1 95 ? 15.503 -2.619 -1.746 1.00 85.81 95 THR A CA 1
ATOM 714 C C . THR A 1 95 ? 14.984 -2.184 -0.362 1.00 85.81 95 THR A C 1
ATOM 716 O O . THR A 1 95 ? 15.597 -1.361 0.314 1.00 85.81 95 THR A O 1
ATOM 719 N N . SER A 1 96 ? 13.807 -2.653 0.070 1.00 74.62 96 SER A N 1
ATOM 720 C CA . SER A 1 96 ? 13.183 -2.158 1.302 1.00 74.62 96 SER A CA 1
ATOM 721 C C . SER A 1 96 ? 13.926 -2.636 2.545 1.00 74.62 96 SER A C 1
ATOM 723 O O . SER A 1 96 ? 14.272 -3.813 2.667 1.00 74.62 96 SER A O 1
ATOM 725 N N . ASN A 1 97 ? 14.061 -1.745 3.524 1.00 74.12 97 ASN A N 1
ATOM 726 C CA . ASN A 1 97 ? 14.358 -2.156 4.886 1.00 74.12 97 ASN A CA 1
ATOM 727 C C . ASN A 1 97 ? 13.194 -3.001 5.434 1.00 74.12 97 ASN A C 1
ATOM 729 O O . ASN A 1 97 ? 12.041 -2.845 5.037 1.00 74.12 97 ASN A O 1
ATOM 733 N N . ARG A 1 98 ? 13.509 -3.935 6.332 1.00 83.12 98 ARG A N 1
ATOM 734 C CA . ARG A 1 98 ? 12.543 -4.804 7.019 1.00 83.12 98 ARG A CA 1
ATOM 735 C C . ARG A 1 98 ? 11.715 -3.997 8.034 1.00 83.12 98 ARG A C 1
ATOM 737 O O . ARG A 1 98 ? 11.865 -4.174 9.237 1.00 83.12 98 ARG A O 1
ATOM 744 N N . ASN A 1 99 ? 10.900 -3.070 7.537 1.00 90.75 99 ASN A N 1
ATOM 745 C CA . ASN A 1 99 ? 10.046 -2.154 8.287 1.00 90.75 99 ASN A CA 1
ATOM 746 C C . ASN A 1 99 ? 8.651 -2.084 7.643 1.00 90.75 99 ASN A C 1
ATOM 748 O O . ASN A 1 99 ? 8.519 -2.364 6.448 1.00 90.75 99 ASN A O 1
ATOM 752 N N . PRO A 1 100 ? 7.612 -1.681 8.399 1.00 94.25 100 PRO A N 1
ATOM 753 C CA . PRO A 1 100 ? 6.287 -1.440 7.837 1.00 94.25 100 PRO A CA 1
ATOM 754 C C . PRO A 1 100 ? 6.322 -0.434 6.685 1.00 94.25 100 PRO A C 1
ATOM 756 O O . PRO A 1 100 ? 6.875 0.658 6.823 1.00 94.25 100 PRO A O 1
ATOM 759 N N . TYR A 1 101 ? 5.713 -0.793 5.555 1.00 95.69 101 TYR A N 1
ATOM 760 C CA . TYR A 1 101 ? 5.648 0.080 4.382 1.00 95.69 101 TYR A CA 1
ATOM 761 C C . TYR A 1 101 ? 4.727 1.289 4.598 1.00 95.69 101 TYR A C 1
ATOM 763 O O . TYR A 1 101 ? 5.077 2.421 4.258 1.00 95.69 101 TYR A O 1
ATOM 771 N N . PHE A 1 102 ? 3.560 1.058 5.200 1.00 95.38 102 PHE A N 1
ATOM 772 C CA . PHE A 1 102 ? 2.712 2.121 5.724 1.00 95.38 102 PHE A CA 1
ATOM 773 C C . PHE A 1 102 ? 3.148 2.440 7.147 1.00 95.38 102 PHE A C 1
ATOM 775 O O . PHE A 1 102 ? 3.157 1.571 8.020 1.00 95.38 102 PHE A O 1
ATOM 782 N N . LEU A 1 103 ? 3.521 3.699 7.363 1.00 92.06 103 LEU A N 1
ATOM 783 C CA . LEU A 1 103 ? 3.910 4.182 8.680 1.00 92.06 103 LEU A CA 1
ATOM 784 C C . LEU A 1 103 ? 2.725 4.093 9.641 1.00 92.06 103 LEU A C 1
ATOM 786 O O . LEU A 1 103 ? 1.619 4.535 9.315 1.00 92.06 103 LEU A O 1
ATOM 790 N N . GLN A 1 104 ? 3.005 3.551 10.823 1.00 93.88 104 GLN A N 1
ATOM 791 C CA . GLN A 1 104 ? 2.070 3.531 11.940 1.00 93.88 104 GLN A CA 1
ATOM 792 C C . GLN A 1 104 ? 2.004 4.929 12.543 1.00 93.88 104 GLN A C 1
ATOM 794 O O . GLN A 1 104 ? 3.040 5.557 12.785 1.00 93.88 104 GLN A O 1
ATOM 799 N N . LEU A 1 105 ? 0.797 5.429 12.773 1.00 95.00 105 LEU A N 1
ATOM 800 C CA . LEU A 1 105 ? 0.608 6.713 13.435 1.00 95.00 105 LEU A CA 1
ATOM 801 C C . LEU A 1 105 ? 0.944 6.599 14.927 1.00 95.00 105 LEU A C 1
ATOM 803 O O . LEU A 1 105 ? 0.891 5.522 15.520 1.00 95.00 105 LEU A O 1
ATOM 807 N N . ALA A 1 106 ? 1.216 7.734 15.574 1.00 95.25 106 ALA A N 1
ATOM 808 C CA . ALA A 1 106 ? 1.534 7.770 17.006 1.00 95.25 106 ALA A CA 1
ATOM 809 C C . ALA A 1 106 ? 0.446 7.119 17.887 1.00 95.25 106 ALA A C 1
ATOM 811 O O . ALA A 1 106 ? 0.735 6.546 18.933 1.00 95.25 106 ALA A O 1
ATOM 812 N N . SER A 1 107 ? -0.809 7.173 17.436 1.00 93.88 107 SER A N 1
ATOM 813 C CA . SER A 1 107 ? -1.971 6.585 18.111 1.00 93.88 107 SER A CA 1
ATOM 814 C C . SER A 1 107 ? -2.268 5.132 17.706 1.00 93.88 107 SER A C 1
ATOM 816 O O . SER A 1 107 ? -3.318 4.613 18.066 1.00 93.88 107 SER A O 1
ATOM 818 N N . GLU A 1 108 ? -1.372 4.473 16.965 1.00 95.31 108 GLU A N 1
ATOM 819 C CA . GLU A 1 108 ? -1.535 3.101 16.448 1.00 95.31 108 GLU A CA 1
ATOM 820 C C . GLU A 1 108 ? -0.520 2.120 17.049 1.00 95.31 108 GLU A C 1
ATOM 822 O O . GLU A 1 108 ? -0.132 1.146 16.411 1.00 95.31 108 GLU A O 1
ATOM 827 N N . CYS A 1 109 ? -0.092 2.380 18.287 1.00 95.44 109 CYS A N 1
ATOM 828 C CA . CYS A 1 109 ? 0.872 1.552 19.016 1.00 95.44 109 CYS A CA 1
ATOM 829 C C . CYS A 1 109 ? 2.191 1.345 18.233 1.00 95.44 109 CYS A C 1
ATOM 831 O O . CYS A 1 109 ? 2.599 0.207 17.997 1.00 95.44 109 CYS A O 1
ATOM 833 N N . PRO A 1 110 ? 2.898 2.437 17.863 1.00 94.81 110 PRO A N 1
ATOM 834 C CA . PRO A 1 110 ? 4.032 2.414 16.929 1.00 94.81 110 PRO A CA 1
ATOM 835 C C . PRO A 1 110 ? 5.320 1.793 17.500 1.00 94.81 110 PRO A C 1
ATOM 837 O O . PRO A 1 110 ? 6.369 1.836 16.863 1.00 94.81 110 PRO A O 1
ATOM 840 N N . THR A 1 111 ? 5.284 1.257 18.722 1.00 94.12 111 THR A N 1
ATOM 841 C CA . THR A 1 111 ? 6.457 0.714 19.428 1.00 94.12 111 THR A CA 1
ATOM 842 C C . THR A 1 111 ? 6.919 -0.637 18.878 1.00 94.12 111 THR A C 1
ATOM 844 O O . THR A 1 111 ? 7.929 -1.174 19.325 1.00 94.12 111 THR A O 1
ATOM 847 N N . ASN A 1 112 ? 6.195 -1.202 17.912 1.00 94.12 112 ASN A N 1
ATOM 848 C CA . ASN A 1 112 ? 6.529 -2.446 17.230 1.00 94.12 112 ASN A CA 1
ATOM 849 C C . ASN A 1 112 ? 6.138 -2.370 15.750 1.00 94.12 112 ASN A C 1
ATOM 851 O O . ASN A 1 112 ? 5.434 -1.471 15.310 1.00 94.12 112 ASN A O 1
ATOM 855 N N . SER A 1 113 ? 6.565 -3.352 14.965 1.00 94.56 113 SER A N 1
ATOM 856 C CA . SER A 1 113 ? 6.304 -3.381 13.524 1.00 94.56 113 SER A CA 1
ATOM 857 C C . SER A 1 113 ? 4.918 -3.902 13.132 1.00 94.56 113 SER A C 1
ATOM 859 O O . SER A 1 113 ? 4.491 -3.714 11.990 1.00 94.56 113 SER A O 1
ATOM 861 N N . ALA A 1 114 ? 4.207 -4.569 14.040 1.00 94.69 114 ALA A N 1
ATOM 862 C CA . ALA A 1 114 ? 2.933 -5.221 13.751 1.00 94.69 114 ALA A CA 1
ATOM 863 C C . ALA A 1 114 ? 1.718 -4.337 14.075 1.00 94.69 114 ALA A C 1
ATOM 865 O O . ALA A 1 114 ? 0.629 -4.629 13.583 1.00 94.69 114 ALA A O 1
ATOM 866 N N . GLY A 1 115 ? 1.898 -3.265 14.856 1.00 95.31 115 GLY A N 1
ATOM 867 C CA . GLY A 1 115 ? 0.814 -2.430 15.389 1.00 95.31 115 GLY A CA 1
ATOM 868 C C . GLY A 1 115 ? 0.170 -3.026 16.645 1.00 95.31 115 GLY A C 1
ATOM 869 O O . GLY A 1 115 ? -0.980 -2.723 16.948 1.00 95.31 115 GLY A O 1
ATOM 870 N N . GLY A 1 116 ? 0.862 -3.940 17.335 1.00 96.38 116 GLY A N 1
ATOM 871 C CA . GLY A 1 116 ? 0.383 -4.561 18.571 1.00 96.38 116 GLY A CA 1
ATOM 872 C C . GLY A 1 116 ? 0.356 -3.568 19.732 1.00 96.38 116 GLY A C 1
ATOM 873 O O . GLY A 1 116 ? 1.275 -2.769 19.892 1.00 96.38 116 GLY A O 1
ATOM 874 N N . CYS A 1 117 ? -0.685 -3.615 20.549 1.00 96.88 117 CYS A N 1
ATOM 875 C CA . CYS A 1 117 ? -0.862 -2.735 21.697 1.00 96.88 117 CYS A CA 1
ATOM 876 C C . CYS A 1 117 ? -0.622 -3.491 23.019 1.00 96.88 117 CYS A C 1
ATOM 878 O O . CYS A 1 117 ? -0.795 -4.712 23.066 1.00 96.88 117 CYS A O 1
ATOM 880 N N . PRO A 1 118 ? -0.240 -2.797 24.113 1.00 96.44 118 PRO A N 1
ATOM 881 C CA . PRO A 1 118 ? 0.012 -3.437 25.412 1.00 96.44 118 PRO A CA 1
ATOM 882 C C . PRO A 1 118 ? -1.191 -4.176 26.019 1.00 96.44 118 PRO A C 1
ATOM 884 O O . PRO A 1 118 ? -1.012 -5.059 26.848 1.00 96.44 118 PRO A O 1
ATOM 887 N N . ASP A 1 119 ? -2.410 -3.832 25.604 1.00 95.69 119 ASP A N 1
ATOM 888 C CA . ASP A 1 119 ? -3.666 -4.464 26.031 1.00 95.69 119 ASP A CA 1
ATOM 889 C C . ASP A 1 119 ? -3.994 -5.765 25.262 1.00 95.69 119 ASP A C 1
ATOM 891 O O . ASP A 1 119 ? -5.083 -6.319 25.409 1.00 95.69 119 ASP A O 1
ATOM 895 N N . GLY A 1 120 ? -3.073 -6.249 24.420 1.00 95.62 120 GLY A N 1
ATOM 896 C CA . GLY A 1 120 ? -3.244 -7.455 23.606 1.00 95.62 120 GLY A CA 1
ATOM 897 C C . GLY A 1 120 ? -4.066 -7.248 22.329 1.00 95.62 120 GLY A C 1
ATOM 898 O O . GLY A 1 120 ? -4.304 -8.205 21.589 1.00 95.62 120 GLY A O 1
ATOM 899 N N . THR A 1 121 ? -4.496 -6.017 22.048 1.00 97.12 121 THR A N 1
ATOM 900 C CA . THR A 1 121 ? -5.148 -5.649 20.785 1.00 97.12 121 THR A CA 1
ATOM 901 C C . THR A 1 121 ? -4.121 -5.232 19.728 1.00 97.12 121 THR A C 1
ATOM 903 O O . THR A 1 121 ? -2.910 -5.235 19.964 1.00 97.12 121 THR A O 1
ATOM 906 N N . ARG A 1 122 ? -4.586 -4.888 18.524 1.00 96.50 122 ARG A N 1
ATOM 907 C CA . ARG A 1 122 ? -3.725 -4.508 17.403 1.00 96.50 122 ARG A CA 1
ATOM 908 C C . ARG A 1 122 ? -4.395 -3.488 16.488 1.00 96.50 122 ARG A C 1
ATOM 910 O O . ARG A 1 122 ? -5.576 -3.622 16.182 1.00 96.50 122 ARG A O 1
ATOM 917 N N . TYR A 1 123 ? -3.635 -2.525 15.977 1.00 96.94 123 TYR A N 1
ATOM 918 C CA . TYR A 1 123 ? -4.037 -1.739 14.811 1.00 96.94 123 TYR A CA 1
ATOM 919 C C . TYR A 1 123 ? -3.652 -2.465 13.518 1.00 96.94 123 TYR A C 1
ATOM 921 O O . TYR A 1 123 ? -2.478 -2.708 13.231 1.00 96.94 123 TYR A O 1
ATOM 929 N N . ALA A 1 124 ? -4.661 -2.829 12.734 1.00 94.00 124 ALA A N 1
ATOM 930 C CA . ALA A 1 124 ? -4.514 -3.432 11.420 1.00 94.00 124 ALA A CA 1
ATOM 931 C C . ALA A 1 124 ? -4.281 -2.337 10.369 1.00 94.00 124 ALA A C 1
ATOM 933 O O . ALA A 1 124 ? -5.215 -1.718 9.862 1.00 94.00 124 ALA A O 1
ATOM 934 N N . ILE A 1 125 ? -3.012 -2.099 10.042 1.00 91.94 125 ILE A N 1
ATOM 935 C CA . ILE A 1 125 ? -2.577 -1.068 9.084 1.00 91.94 125 ILE A CA 1
ATOM 936 C C . ILE A 1 125 ? -2.557 -1.681 7.681 1.00 91.94 125 ILE A C 1
ATOM 938 O O . ILE A 1 125 ? -1.520 -1.841 7.032 1.00 91.94 125 ILE A O 1
ATOM 942 N N . TRP A 1 126 ? -3.734 -2.127 7.257 1.00 89.88 126 TRP A N 1
ATOM 943 C CA . TRP A 1 126 ? -3.914 -2.939 6.066 1.00 89.88 126 TRP A CA 1
ATOM 944 C C . TRP A 1 126 ? -4.531 -2.122 4.935 1.00 89.88 126 TRP A C 1
ATOM 946 O O . TRP A 1 126 ? -5.643 -1.611 5.089 1.00 89.88 126 TRP A O 1
ATOM 956 N N . PRO A 1 127 ? -3.879 -2.023 3.767 1.00 88.62 127 PRO A N 1
ATOM 957 C CA . PRO A 1 127 ? -4.566 -1.516 2.594 1.00 88.62 127 PRO A CA 1
ATOM 958 C C . PRO A 1 127 ? -5.630 -2.532 2.157 1.00 88.62 127 PRO A C 1
ATOM 960 O O . PRO A 1 127 ? -5.320 -3.657 1.755 1.00 88.62 127 PRO A O 1
ATOM 963 N N . ASP A 1 128 ? -6.897 -2.124 2.192 1.00 86.19 128 ASP A N 1
ATOM 964 C CA . ASP A 1 128 ? -7.992 -2.917 1.617 1.00 86.19 128 ASP A CA 1
ATOM 965 C C . ASP A 1 128 ? -7.927 -2.940 0.082 1.00 86.19 128 ASP A C 1
ATOM 967 O O . ASP A 1 128 ? -8.483 -3.831 -0.565 1.00 86.19 128 ASP A O 1
ATOM 971 N N . GLN A 1 129 ? -7.252 -1.951 -0.510 1.00 89.38 129 GLN A N 1
ATOM 972 C CA . GLN A 1 129 ? -7.101 -1.784 -1.950 1.00 89.38 129 GLN A CA 1
ATOM 973 C C . GLN A 1 129 ? -5.660 -1.401 -2.302 1.00 89.38 129 GLN A C 1
ATOM 975 O O . GLN A 1 129 ? -5.001 -0.710 -1.518 1.00 89.38 129 GLN A O 1
ATOM 980 N N . PRO A 1 130 ? -5.161 -1.801 -3.486 1.00 90.62 130 PRO A N 1
ATOM 981 C CA . PRO A 1 130 ? -3.904 -1.258 -3.973 1.00 90.62 130 PRO A CA 1
ATOM 982 C C . PRO A 1 130 ? -4.000 0.259 -4.147 1.00 90.62 130 PRO A C 1
ATOM 984 O O . PRO A 1 130 ? -5.099 0.790 -4.333 1.00 90.62 130 PRO A O 1
ATOM 987 N N . PRO A 1 131 ? -2.861 0.966 -4.143 1.00 94.62 131 PRO A N 1
ATOM 988 C CA . PRO A 1 131 ? -2.865 2.390 -4.418 1.00 94.62 131 PRO A CA 1
ATOM 989 C C . PRO A 1 131 ? -3.510 2.717 -5.769 1.00 94.62 131 PRO A C 1
ATOM 991 O O . PRO A 1 131 ? -3.221 2.085 -6.785 1.00 94.62 131 PRO A O 1
ATOM 994 N N . ALA A 1 132 ? -4.351 3.744 -5.789 1.00 95.56 132 ALA A N 1
ATOM 995 C CA . ALA A 1 132 ? -4.915 4.315 -6.999 1.00 95.56 132 ALA A CA 1
ATOM 996 C C . ALA A 1 132 ? -3.942 5.349 -7.578 1.00 95.56 132 ALA A C 1
ATOM 998 O O . ALA A 1 132 ? -3.571 6.305 -6.893 1.00 95.56 132 ALA A O 1
ATOM 999 N N . ILE A 1 133 ? -3.539 5.183 -8.840 1.00 96.69 133 ILE A N 1
ATOM 1000 C CA . ILE A 1 133 ? -2.768 6.209 -9.556 1.00 96.69 133 ILE A CA 1
ATOM 1001 C C . ILE A 1 133 ? -3.707 7.350 -9.927 1.00 96.69 133 ILE A C 1
ATOM 1003 O O . ILE A 1 133 ? -4.700 7.133 -10.618 1.00 96.69 133 ILE A O 1
ATOM 1007 N N . THR A 1 134 ? -3.374 8.564 -9.498 1.00 96.56 134 THR A N 1
ATOM 1008 C CA . THR A 1 134 ? -4.207 9.752 -9.730 1.00 96.56 134 THR A CA 1
ATOM 1009 C C . THR A 1 134 ? -3.578 10.739 -10.702 1.00 96.56 134 THR A C 1
ATOM 1011 O O . THR A 1 134 ? -4.303 11.502 -11.334 1.00 96.56 134 THR A O 1
ATOM 1014 N N . ALA A 1 135 ? -2.251 10.726 -10.858 1.00 96.94 135 ALA A N 1
ATOM 1015 C CA . ALA A 1 135 ? -1.564 11.610 -11.792 1.00 96.94 135 ALA A CA 1
ATOM 1016 C C . ALA A 1 135 ? -0.241 11.023 -12.299 1.00 96.94 135 ALA A C 1
ATOM 1018 O O . ALA A 1 135 ? 0.433 10.250 -11.612 1.00 96.94 135 ALA A O 1
ATOM 1019 N N . ARG A 1 136 ? 0.152 11.467 -13.497 1.00 97.31 136 ARG A N 1
ATOM 1020 C CA . ARG A 1 136 ? 1.469 11.241 -14.097 1.00 97.31 136 ARG A CA 1
ATOM 1021 C C . ARG A 1 136 ? 1.974 12.546 -14.711 1.00 97.31 136 ARG A C 1
ATOM 1023 O O . ARG A 1 136 ? 1.266 13.153 -15.508 1.00 97.31 136 ARG A O 1
ATOM 1030 N N . SER A 1 137 ? 3.202 12.937 -14.380 1.00 97.31 137 SER A N 1
ATOM 1031 C CA . SER A 1 137 ? 3.915 14.065 -14.988 1.00 97.31 137 SER A CA 1
ATOM 1032 C C . SER A 1 137 ? 5.295 13.596 -15.446 1.00 97.31 137 SER A C 1
ATOM 1034 O O . SER A 1 137 ? 6.202 13.402 -14.637 1.00 97.31 137 SER A O 1
ATOM 1036 N N . GLY A 1 138 ? 5.441 13.311 -16.743 1.00 96.25 138 GLY A N 1
ATOM 1037 C CA . GLY A 1 138 ? 6.659 12.706 -17.288 1.00 96.25 138 GLY A CA 1
ATOM 1038 C C . GLY A 1 138 ? 6.956 11.330 -16.672 1.00 96.25 138 GLY A C 1
ATOM 1039 O O . GLY A 1 138 ? 6.189 10.378 -16.865 1.00 96.25 138 GLY A O 1
ATOM 1040 N N . SER A 1 139 ? 8.077 11.230 -15.949 1.00 96.62 139 SER A N 1
ATOM 1041 C CA . SER A 1 139 ? 8.501 10.038 -15.197 1.00 96.62 139 SER A CA 1
ATOM 1042 C C . SER A 1 139 ? 7.976 9.991 -13.757 1.00 96.62 139 SER A C 1
ATOM 1044 O O . SER A 1 139 ? 8.146 8.978 -13.082 1.00 96.62 139 SER A O 1
ATOM 1046 N N . ILE A 1 140 ? 7.298 11.043 -13.295 1.00 97.75 140 ILE A N 1
ATOM 1047 C CA . ILE A 1 140 ? 6.761 11.128 -11.938 1.00 97.75 140 ILE A CA 1
ATOM 1048 C C . ILE A 1 140 ? 5.333 10.583 -11.914 1.00 97.75 140 ILE A C 1
ATOM 1050 O O . ILE A 1 140 ? 4.444 11.090 -12.600 1.00 97.75 140 ILE A O 1
ATOM 1054 N N . TRP A 1 141 ? 5.102 9.572 -11.085 1.00 97.69 141 TRP A N 1
ATOM 1055 C CA . TRP A 1 141 ? 3.805 8.957 -10.827 1.00 97.69 141 TRP A CA 1
ATOM 1056 C C . TRP A 1 141 ? 3.341 9.303 -9.417 1.00 97.69 141 TRP A C 1
ATOM 1058 O O . TRP A 1 141 ? 4.102 9.188 -8.456 1.00 97.69 141 TRP A O 1
ATOM 1068 N N . THR A 1 142 ? 2.084 9.717 -9.288 1.00 98.31 142 THR A N 1
ATOM 1069 C CA . THR A 1 142 ? 1.453 9.992 -7.995 1.00 98.31 142 THR A CA 1
ATOM 1070 C C . THR A 1 142 ? 0.327 9.003 -7.760 1.00 98.31 142 THR A C 1
ATOM 1072 O O . THR A 1 142 ? -0.546 8.830 -8.616 1.00 98.31 142 THR A O 1
ATOM 1075 N N . GLY A 1 143 ? 0.338 8.375 -6.588 1.00 97.25 143 GLY A N 1
ATOM 1076 C CA . GLY A 1 143 ? -0.709 7.457 -6.170 1.00 97.25 143 GLY A CA 1
ATOM 1077 C C . GLY A 1 143 ? -1.158 7.709 -4.740 1.00 97.25 143 GLY A C 1
ATOM 1078 O O . GLY A 1 143 ? -0.407 8.240 -3.920 1.00 97.25 143 GLY A O 1
ATOM 1079 N N . TYR A 1 144 ? -2.397 7.324 -4.461 1.00 97.12 144 TYR A N 1
ATOM 1080 C CA . TYR A 1 144 ? -3.033 7.451 -3.158 1.00 97.12 144 TYR A CA 1
ATOM 1081 C C . TYR A 1 144 ? -3.599 6.104 -2.721 1.00 97.12 144 TYR A C 1
ATOM 1083 O O . TYR A 1 144 ? -4.106 5.340 -3.537 1.00 97.12 144 TYR A O 1
ATOM 1091 N N . THR A 1 145 ? -3.551 5.823 -1.428 1.00 96.12 145 THR A N 1
ATOM 1092 C CA . THR A 1 145 ? -4.307 4.729 -0.813 1.00 96.12 145 THR A CA 1
ATOM 1093 C C . THR A 1 145 ? -4.928 5.216 0.486 1.00 96.12 145 THR A C 1
ATOM 1095 O O . THR A 1 145 ? -4.557 6.269 1.009 1.00 96.12 145 THR A O 1
ATOM 1098 N N . TRP A 1 146 ? -5.895 4.475 0.999 1.00 94.44 146 TRP A N 1
ATOM 1099 C CA . TRP A 1 146 ? -6.562 4.777 2.251 1.00 94.44 146 TRP A CA 1
ATOM 1100 C C . TRP A 1 146 ? -6.638 3.521 3.097 1.00 94.44 146 TRP A C 1
ATOM 1102 O O . TRP A 1 146 ? -6.907 2.425 2.604 1.00 94.44 146 TRP A O 1
ATOM 1112 N N . ILE A 1 147 ? -6.382 3.699 4.384 1.00 95.31 147 ILE A N 1
ATOM 1113 C CA . ILE A 1 147 ? -6.304 2.611 5.347 1.00 95.31 147 ILE A CA 1
ATOM 1114 C C . ILE A 1 147 ? -7.246 2.961 6.485 1.00 95.31 147 ILE A C 1
ATOM 1116 O O . ILE A 1 147 ? -7.127 4.014 7.118 1.00 95.31 147 ILE A O 1
ATOM 1120 N N . ALA A 1 148 ? -8.221 2.086 6.708 1.00 94.88 148 ALA A N 1
ATOM 1121 C CA . ALA A 1 148 ? -9.054 2.160 7.890 1.00 94.88 148 ALA A CA 1
ATOM 1122 C C . ALA A 1 148 ? -8.190 1.827 9.109 1.00 94.88 148 ALA A C 1
ATOM 1124 O O . ALA A 1 148 ? -7.494 0.816 9.126 1.00 94.88 148 ALA A O 1
ATOM 1125 N N . ARG A 1 149 ? -8.263 2.664 10.142 1.00 94.06 149 ARG A N 1
ATOM 1126 C CA . ARG A 1 149 ? -7.538 2.525 11.408 1.00 94.06 149 ARG A CA 1
ATOM 1127 C C . ARG A 1 149 ? -8.209 1.466 12.285 1.00 94.06 149 ARG A C 1
ATOM 1129 O O . ARG A 1 149 ? -8.725 1.755 13.363 1.00 94.06 149 ARG A O 1
ATOM 1136 N N . GLN A 1 150 ? -8.300 0.257 11.742 1.00 95.31 150 GLN A N 1
ATOM 1137 C CA . GLN A 1 150 ? -8.991 -0.886 12.323 1.00 95.31 150 GLN A CA 1
ATOM 1138 C C . GLN A 1 150 ? -8.270 -1.310 13.597 1.00 95.31 150 GLN A C 1
ATOM 1140 O O . GLN A 1 150 ? -7.144 -1.795 13.546 1.00 95.31 150 GLN A O 1
ATOM 1145 N N . HIS A 1 151 ? -8.929 -1.137 14.736 1.00 96.12 151 HIS A N 1
ATOM 1146 C CA . HIS A 1 151 ? -8.444 -1.616 16.023 1.00 96.12 151 HIS A CA 1
ATOM 1147 C C . HIS A 1 151 ? -9.110 -2.961 16.300 1.00 96.12 151 HIS A C 1
ATOM 1149 O O . HIS A 1 151 ? -10.334 -3.019 16.392 1.00 96.12 151 HIS A O 1
ATOM 1155 N N . ILE A 1 152 ? -8.335 -4.040 16.360 1.00 97.00 152 ILE A N 1
ATOM 1156 C CA . ILE A 1 152 ? -8.832 -5.420 16.418 1.00 97.00 152 ILE A CA 1
ATOM 1157 C C . ILE A 1 152 ? -8.311 -6.165 17.648 1.00 97.00 152 ILE A C 1
ATOM 1159 O O . ILE A 1 152 ? -7.217 -5.893 18.144 1.00 97.00 152 ILE A O 1
ATOM 1163 N N . ARG A 1 153 ? -9.099 -7.124 18.136 1.00 97.62 153 ARG A N 1
ATOM 1164 C CA . ARG A 1 153 ? -8.685 -8.104 19.151 1.00 97.62 153 ARG A CA 1
ATOM 1165 C C . ARG A 1 153 ? -8.031 -9.325 18.493 1.00 97.62 153 ARG A C 1
ATOM 1167 O O . ARG A 1 153 ? -7.991 -9.441 17.268 1.00 97.62 153 ARG A O 1
ATOM 1174 N N . SER A 1 154 ? -7.544 -10.256 19.311 1.00 94.56 154 SER A N 1
ATOM 1175 C CA . SER A 1 154 ? -6.927 -11.513 18.863 1.00 94.56 154 SER A CA 1
ATOM 1176 C C . SER A 1 154 ? -7.873 -12.440 18.088 1.00 94.56 154 SER A C 1
ATOM 1178 O O . SER A 1 154 ? -7.412 -13.244 17.285 1.00 94.56 154 SER A O 1
ATOM 1180 N N . ASP A 1 155 ? -9.187 -12.307 18.278 1.00 95.38 155 ASP A N 1
ATOM 1181 C CA . ASP A 1 155 ? -10.227 -13.021 17.527 1.00 95.38 155 ASP A CA 1
ATOM 1182 C C . ASP A 1 155 ? -10.638 -12.302 16.225 1.00 95.38 155 ASP A C 1
ATOM 1184 O O . ASP A 1 155 ? -11.638 -12.662 15.605 1.00 95.38 155 ASP A O 1
ATOM 1188 N N . PHE A 1 156 ? -9.890 -11.267 15.818 1.00 92.25 156 PHE A N 1
ATOM 1189 C CA . PHE A 1 156 ? -10.189 -10.367 14.698 1.00 92.25 156 PHE A CA 1
ATOM 1190 C C . PHE A 1 156 ? -11.500 -9.575 14.839 1.00 92.25 156 PHE A C 1
ATOM 1192 O O . PHE A 1 156 ? -11.925 -8.910 13.888 1.00 92.25 156 PHE A O 1
ATOM 1199 N N . SER A 1 157 ? -12.139 -9.584 16.014 1.00 95.38 157 SER A N 1
ATOM 1200 C CA . SER A 1 157 ? -13.268 -8.697 16.279 1.00 95.38 157 SER A CA 1
ATOM 1201 C C . SER A 1 157 ? -12.789 -7.251 16.351 1.00 95.38 157 SER A C 1
ATOM 1203 O O . SER A 1 157 ? -11.736 -6.940 16.915 1.00 95.38 157 SER A O 1
ATOM 1205 N N . SER A 1 158 ? -13.580 -6.345 15.780 1.00 94.25 158 SER A N 1
ATOM 1206 C CA . SER A 1 158 ? -13.272 -4.924 15.860 1.00 94.25 158 SER A CA 1
ATOM 1207 C C . SER A 1 158 ? -13.563 -4.384 17.265 1.00 94.25 158 SER A C 1
ATOM 1209 O O . SER A 1 158 ? -14.617 -4.635 17.857 1.00 94.25 158 SER A O 1
ATOM 1211 N N . VAL A 1 159 ? -12.614 -3.627 17.804 1.00 95.62 159 VAL A N 1
ATOM 1212 C CA . VAL A 1 159 ? -12.766 -2.795 19.002 1.00 95.62 159 VAL A CA 1
ATOM 1213 C C . VAL A 1 159 ? -13.546 -1.524 18.650 1.00 95.62 159 VAL A C 1
ATOM 1215 O O . VAL A 1 159 ? -14.361 -1.062 19.447 1.00 95.62 159 VAL A O 1
ATOM 1218 N N . ILE A 1 160 ? -13.352 -0.994 17.435 1.00 92.50 160 ILE A N 1
ATOM 1219 C CA . ILE A 1 160 ? -13.959 0.253 16.952 1.00 92.50 160 ILE A CA 1
ATOM 1220 C C . ILE A 1 160 ? -14.755 -0.027 15.676 1.00 92.50 160 ILE A C 1
ATOM 1222 O O . ILE A 1 160 ? -14.193 -0.145 14.591 1.00 92.50 160 ILE A O 1
ATOM 1226 N N . LYS A 1 161 ? -16.085 -0.073 15.798 1.00 89.00 161 LYS A N 1
ATOM 1227 C CA . LYS A 1 161 ? -17.002 -0.432 14.702 1.00 89.00 161 LYS A CA 1
ATOM 1228 C C . LYS A 1 161 ? -16.820 0.402 13.424 1.00 89.00 161 LYS A C 1
ATOM 1230 O O . LYS A 1 161 ? -16.848 -0.155 12.331 1.00 89.00 161 LYS A O 1
ATOM 1235 N N . ASP A 1 162 ? -16.631 1.710 13.573 1.00 91.12 162 ASP A N 1
ATOM 1236 C CA . ASP A 1 162 ? -16.483 2.666 12.472 1.00 91.12 162 ASP A CA 1
ATOM 1237 C C . ASP A 1 162 ? -15.160 3.427 12.652 1.00 91.12 162 ASP A C 1
ATOM 1239 O O . ASP A 1 162 ? -15.162 4.537 13.199 1.00 91.12 162 ASP A O 1
ATOM 1243 N N . PRO A 1 163 ? -14.016 2.811 12.297 1.00 94.12 163 PRO A N 1
ATOM 1244 C CA . PRO A 1 163 ? -12.705 3.395 12.540 1.00 94.12 163 PRO A CA 1
ATOM 1245 C C . PRO A 1 163 ? -12.473 4.625 11.662 1.00 94.12 163 PRO A C 1
ATOM 1247 O O . PRO A 1 163 ? -13.049 4.769 10.583 1.00 94.12 163 PRO A O 1
ATOM 1250 N N . LYS A 1 164 ? -11.566 5.497 12.112 1.00 94.50 164 LYS A N 1
ATOM 1251 C CA . LYS A 1 164 ? -11.044 6.593 11.284 1.00 94.50 164 LYS A CA 1
ATOM 1252 C C . LYS A 1 164 ? -10.382 6.030 10.026 1.00 94.50 164 LYS A C 1
ATOM 1254 O O . LYS A 1 164 ? -9.879 4.910 10.044 1.00 94.50 164 LYS A O 1
ATOM 1259 N N . VAL A 1 165 ? -10.326 6.815 8.957 1.00 94.38 165 VAL A N 1
ATOM 1260 C CA . VAL A 1 165 ? -9.606 6.437 7.732 1.00 94.38 165 VAL A CA 1
ATOM 1261 C C . VAL A 1 165 ? -8.485 7.431 7.468 1.00 94.38 165 VAL A C 1
ATOM 1263 O O . VAL A 1 165 ? -8.729 8.634 7.389 1.00 94.38 165 VAL A O 1
ATOM 1266 N N . SER A 1 166 ? -7.271 6.919 7.298 1.00 95.31 166 SER A N 1
ATOM 1267 C CA . SER A 1 166 ? -6.099 7.705 6.914 1.00 95.31 166 SER A CA 1
ATOM 1268 C C . SER A 1 166 ? -5.877 7.625 5.410 1.00 95.31 166 SER A C 1
ATOM 1270 O O . SER A 1 166 ? -6.043 6.561 4.815 1.00 95.31 166 SER A O 1
ATOM 1272 N N . VAL A 1 167 ? -5.451 8.726 4.796 1.00 96.06 167 VAL A N 1
ATOM 1273 C CA . VAL A 1 167 ? -5.011 8.793 3.399 1.00 96.06 167 VAL A CA 1
ATOM 1274 C C . VAL A 1 167 ? -3.499 8.862 3.350 1.00 96.06 167 VAL A C 1
ATOM 1276 O O . VAL A 1 167 ? -2.882 9.747 3.949 1.00 96.06 167 VAL A O 1
ATOM 1279 N N . TYR A 1 168 ? -2.921 7.974 2.557 1.00 96.81 168 TYR A N 1
ATOM 1280 C CA . TYR A 1 168 ? -1.504 7.940 2.256 1.00 96.81 168 TYR A CA 1
ATOM 1281 C C . TYR A 1 168 ? -1.278 8.285 0.784 1.00 96.81 168 TYR A C 1
ATOM 1283 O O . TYR A 1 168 ? -2.082 7.937 -0.082 1.00 96.81 168 TYR A O 1
ATOM 1291 N N . LYS A 1 169 ? -0.157 8.938 0.496 1.00 97.25 169 LYS A N 1
ATOM 1292 C CA . LYS A 1 169 ? 0.289 9.325 -0.842 1.00 97.25 169 LYS A CA 1
ATOM 1293 C C . LYS A 1 169 ? 1.702 8.821 -1.076 1.00 97.25 169 LYS A C 1
ATOM 1295 O O . LYS A 1 169 ? 2.518 8.826 -0.160 1.00 97.25 169 LYS A O 1
ATOM 1300 N N . PHE A 1 170 ? 2.010 8.461 -2.311 1.00 97.25 170 PHE A N 1
ATOM 1301 C CA . PHE A 1 170 ? 3.390 8.426 -2.773 1.00 97.25 170 PHE A CA 1
ATOM 1302 C C . PHE A 1 170 ? 3.563 9.311 -4.002 1.00 97.25 170 PHE A C 1
ATOM 1304 O O . PHE A 1 170 ? 2.631 9.536 -4.780 1.00 97.25 170 PHE A O 1
ATOM 1311 N N . VAL A 1 171 ? 4.794 9.777 -4.177 1.00 97.44 171 VAL A N 1
ATOM 1312 C CA . VAL A 1 171 ? 5.292 10.377 -5.412 1.00 97.44 171 VAL A CA 1
ATOM 1313 C C . VAL A 1 171 ? 6.537 9.589 -5.787 1.00 97.44 171 VAL A C 1
ATOM 1315 O O . VAL A 1 171 ? 7.446 9.450 -4.971 1.00 97.44 171 VAL A O 1
ATOM 1318 N N . TYR A 1 172 ? 6.551 9.021 -6.987 1.00 97.00 172 TYR A N 1
ATOM 1319 C CA . TYR A 1 172 ? 7.617 8.136 -7.437 1.00 97.00 172 TYR A CA 1
ATOM 1320 C C . TYR A 1 172 ? 8.140 8.562 -8.798 1.00 97.00 172 TYR A C 1
ATOM 1322 O O . TYR A 1 172 ? 7.368 8.638 -9.751 1.00 97.00 172 TYR A O 1
ATOM 1330 N N . ASP A 1 173 ? 9.444 8.799 -8.895 1.00 97.06 173 ASP A N 1
ATOM 1331 C CA . ASP A 1 173 ? 10.115 8.976 -10.177 1.00 97.06 173 ASP A CA 1
ATOM 1332 C C . ASP A 1 173 ? 10.639 7.624 -10.671 1.00 97.06 173 ASP A C 1
ATOM 1334 O O . ASP A 1 173 ? 11.499 7.007 -10.040 1.00 97.06 173 ASP A O 1
ATOM 1338 N N . VAL A 1 174 ? 10.147 7.161 -11.822 1.00 96.00 174 VAL A N 1
ATOM 1339 C CA . VAL A 1 174 ? 10.603 5.892 -12.417 1.00 96.00 174 VAL A CA 1
ATOM 1340 C C . VAL A 1 174 ? 12.056 5.944 -12.902 1.00 96.00 174 VAL A C 1
ATOM 1342 O O . VAL A 1 174 ? 12.627 4.894 -13.194 1.00 96.00 174 VAL A O 1
ATOM 1345 N N . LYS A 1 175 ? 12.661 7.140 -12.951 1.00 95.31 175 LYS A N 1
ATOM 1346 C CA . LYS A 1 175 ? 14.088 7.369 -13.225 1.00 95.31 175 LYS A CA 1
ATOM 1347 C C . LYS A 1 175 ? 14.949 7.486 -11.957 1.00 95.31 175 LYS A C 1
ATOM 1349 O O . LYS A 1 175 ? 16.104 7.890 -12.056 1.00 95.31 175 LYS A O 1
ATOM 1354 N N . SER A 1 176 ? 14.407 7.153 -10.780 1.00 92.75 176 SER A N 1
ATOM 1355 C CA . SER A 1 176 ? 15.164 7.087 -9.522 1.00 92.75 176 SER A CA 1
ATOM 1356 C C . SER A 1 176 ? 16.465 6.289 -9.682 1.00 92.75 176 SER A C 1
ATOM 1358 O O . SER A 1 176 ? 16.474 5.244 -10.334 1.00 92.75 176 SER A O 1
ATOM 1360 N N . ALA A 1 177 ? 17.543 6.764 -9.044 1.00 92.25 177 ALA A N 1
ATOM 1361 C CA . ALA A 1 177 ? 18.855 6.115 -9.072 1.00 92.25 177 ALA A CA 1
ATOM 1362 C C . ALA A 1 177 ? 18.797 4.667 -8.558 1.00 92.25 177 ALA A C 1
ATOM 1364 O O . ALA A 1 177 ? 19.407 3.777 -9.146 1.00 92.25 177 ALA A O 1
ATOM 1365 N N . ASP A 1 178 ? 18.008 4.423 -7.507 1.00 94.19 178 ASP A N 1
ATOM 1366 C CA . ASP A 1 178 ? 17.603 3.071 -7.134 1.00 94.19 178 ASP A CA 1
ATOM 1367 C C . ASP A 1 178 ? 16.216 2.785 -7.708 1.00 94.19 178 ASP A C 1
ATOM 1369 O O . ASP A 1 178 ? 15.183 3.218 -7.183 1.00 94.19 178 ASP A O 1
ATOM 1373 N N . ARG A 1 179 ? 16.200 2.039 -8.811 1.00 92.19 179 ARG A N 1
ATOM 1374 C CA . ARG A 1 179 ? 14.966 1.585 -9.445 1.00 92.19 179 ARG A CA 1
ATOM 1375 C C . ARG A 1 179 ? 14.253 0.535 -8.591 1.00 92.19 179 ARG A C 1
ATOM 1377 O O . ARG A 1 179 ? 13.029 0.462 -8.642 1.00 92.19 179 ARG A O 1
ATOM 1384 N N . ASN A 1 180 ? 14.972 -0.247 -7.789 1.00 94.69 180 ASN A N 1
ATOM 1385 C CA . ASN A 1 180 ? 14.416 -1.312 -6.951 1.00 94.69 180 ASN A CA 1
ATOM 1386 C C . ASN A 1 180 ? 13.864 -0.790 -5.614 1.00 94.69 180 ASN A C 1
ATOM 1388 O O . ASN A 1 180 ? 13.133 -1.515 -4.932 1.00 94.69 180 ASN A O 1
ATOM 1392 N N . ALA A 1 181 ? 14.131 0.472 -5.267 1.00 95.19 181 ALA A N 1
ATOM 1393 C CA . ALA A 1 181 ? 13.462 1.148 -4.166 1.00 95.19 181 ALA A CA 1
ATOM 1394 C C . ALA A 1 181 ? 11.955 1.263 -4.441 1.00 95.19 181 ALA A C 1
ATOM 1396 O O . ALA A 1 181 ? 11.511 1.678 -5.518 1.00 95.19 181 ALA A O 1
ATOM 1397 N N . VAL A 1 182 ? 11.151 0.890 -3.448 1.00 95.62 182 VAL A N 1
ATOM 1398 C CA . VAL A 1 182 ? 9.700 1.109 -3.465 1.00 95.62 182 VAL A CA 1
ATOM 1399 C C . VAL A 1 182 ? 9.382 2.570 -3.118 1.00 95.62 182 VAL A C 1
ATOM 1401 O O . VAL A 1 182 ? 10.139 3.192 -2.368 1.00 95.62 182 VAL A O 1
ATOM 1404 N N . PRO A 1 183 ? 8.281 3.152 -3.632 1.00 95.88 183 PRO A N 1
ATOM 1405 C CA . PRO A 1 183 ? 7.929 4.540 -3.345 1.00 95.88 183 PRO A CA 1
ATOM 1406 C C . PRO A 1 183 ? 7.709 4.746 -1.850 1.00 95.88 183 PRO A C 1
ATOM 1408 O O . PRO A 1 183 ? 7.015 3.948 -1.228 1.00 95.88 183 PRO A O 1
ATOM 1411 N N . ARG A 1 184 ? 8.227 5.822 -1.257 1.00 95.12 184 ARG A N 1
ATOM 1412 C CA . ARG A 1 184 ? 7.923 6.127 0.147 1.00 95.12 184 ARG A CA 1
ATOM 1413 C C . ARG A 1 184 ? 6.487 6.638 0.278 1.00 95.12 184 ARG A C 1
ATOM 1415 O O . ARG A 1 184 ? 6.104 7.580 -0.414 1.00 95.12 184 ARG A O 1
ATOM 1422 N N . MET A 1 185 ? 5.725 6.052 1.200 1.00 95.31 185 MET A N 1
ATOM 1423 C CA . MET A 1 185 ? 4.395 6.543 1.562 1.00 95.31 185 MET A CA 1
ATOM 1424 C C . MET A 1 185 ? 4.498 7.688 2.577 1.00 95.31 185 MET A C 1
ATOM 1426 O O . MET A 1 185 ? 5.249 7.606 3.551 1.00 95.31 185 MET A O 1
ATOM 1430 N N . THR A 1 186 ? 3.709 8.738 2.376 1.00 96.75 186 THR A N 1
ATOM 1431 C CA . THR A 1 186 ? 3.498 9.833 3.327 1.00 96.75 186 THR A CA 1
ATOM 1432 C C . THR A 1 186 ? 2.022 9.939 3.678 1.00 96.75 186 THR A C 1
ATOM 1434 O O . THR A 1 186 ? 1.154 9.666 2.851 1.00 96.75 186 THR A O 1
ATOM 1437 N N . VAL A 1 187 ? 1.720 10.318 4.916 1.00 96.50 187 VAL A N 1
ATOM 1438 C CA . VAL A 1 187 ? 0.343 10.563 5.353 1.00 96.50 187 VAL A CA 1
ATOM 1439 C C . VAL A 1 187 ? -0.068 11.953 4.879 1.00 96.50 187 VAL A C 1
ATOM 1441 O O . VAL A 1 187 ? 0.653 12.921 5.102 1.00 96.50 187 VAL A O 1
ATOM 1444 N N . VAL A 1 188 ? -1.213 12.048 4.207 1.00 96.50 188 VAL A N 1
ATOM 1445 C CA . VAL A 1 188 ? -1.793 13.325 3.759 1.00 96.50 188 VAL A CA 1
ATOM 1446 C C . VAL A 1 188 ? -2.849 13.811 4.743 1.00 96.50 188 VAL A C 1
ATOM 1448 O O . VAL A 1 188 ? -2.931 15.000 5.027 1.00 96.50 188 VAL A O 1
ATOM 1451 N N . ASN A 1 189 ? -3.667 12.890 5.256 1.00 95.50 189 ASN A N 1
ATOM 1452 C CA . ASN A 1 189 ? -4.717 13.180 6.225 1.00 95.50 189 ASN A CA 1
ATOM 1453 C C . ASN A 1 189 ? -4.950 11.936 7.093 1.00 95.50 189 ASN A C 1
ATOM 1455 O O . ASN A 1 189 ? -5.165 10.855 6.554 1.00 95.50 189 ASN A O 1
ATOM 1459 N N . GLU A 1 190 ? -4.916 12.071 8.418 1.00 94.56 190 GLU A N 1
ATOM 1460 C CA . GLU A 1 190 ? -5.084 10.952 9.363 1.00 94.56 190 GLU A CA 1
ATOM 1461 C C . GLU A 1 190 ? -6.551 10.545 9.615 1.00 94.56 190 GLU A C 1
ATOM 1463 O O . GLU A 1 190 ? -6.815 9.544 10.288 1.00 94.56 190 GLU A O 1
ATOM 1468 N N . ALA A 1 191 ? -7.517 11.344 9.152 1.00 93.06 191 ALA A N 1
ATOM 1469 C CA . ALA A 1 191 ? -8.938 11.151 9.434 1.00 93.06 191 ALA A CA 1
ATOM 1470 C C . ALA A 1 191 ? -9.837 11.779 8.353 1.00 93.06 191 ALA A C 1
ATOM 1472 O O . ALA A 1 191 ? -10.704 12.598 8.657 1.00 93.06 191 ALA A O 1
ATOM 1473 N N . ILE A 1 192 ? -9.665 11.371 7.089 1.00 92.69 192 ILE A N 1
ATOM 1474 C CA . ILE A 1 192 ? -10.544 11.801 5.981 1.00 92.69 192 ILE A CA 1
ATOM 1475 C C . ILE A 1 192 ? -12.014 11.437 6.249 1.00 92.69 192 ILE A C 1
ATOM 1477 O O . ILE A 1 192 ? -12.923 12.173 5.877 1.00 92.69 192 ILE A O 1
ATOM 1481 N N . PHE A 1 193 ? -12.231 10.322 6.952 1.00 88.19 193 PHE A N 1
ATOM 1482 C CA . PHE A 1 193 ? -13.501 9.974 7.571 1.00 88.19 193 PHE A CA 1
ATOM 1483 C C . PHE A 1 193 ? -13.293 9.898 9.086 1.00 88.19 193 PHE A C 1
ATOM 1485 O O . PHE A 1 193 ? -12.460 9.099 9.538 1.00 88.19 193 PHE A O 1
ATOM 1492 N N . PRO A 1 194 ? -13.998 10.725 9.880 1.00 86.44 194 PRO A N 1
ATOM 1493 C CA . PRO A 1 194 ? -13.909 10.661 11.328 1.00 86.44 194 PRO A CA 1
ATOM 1494 C C . PRO A 1 194 ? -14.586 9.394 11.861 1.00 86.44 194 PRO A C 1
ATOM 1496 O O . PRO A 1 194 ? -15.446 8.794 11.215 1.00 86.44 194 PRO A O 1
ATOM 1499 N N . GLN A 1 195 ? -14.190 8.997 13.071 1.00 87.69 195 GLN A N 1
ATOM 1500 C CA . GLN A 1 195 ? -14.749 7.832 13.756 1.00 87.69 195 GLN A CA 1
ATOM 1501 C C . GLN A 1 195 ? -16.265 7.970 13.930 1.00 87.69 195 GLN A C 1
ATOM 1503 O O . GLN A 1 195 ? -16.766 9.061 14.200 1.00 87.69 195 GLN A O 1
ATOM 1508 N N . GLY A 1 196 ? -16.991 6.858 13.817 1.00 85.44 196 GLY A N 1
ATOM 1509 C CA . GLY A 1 196 ? -18.449 6.838 13.987 1.00 85.44 196 GLY A CA 1
ATOM 1510 C C . GLY A 1 196 ? -19.229 7.256 12.741 1.00 85.44 196 GLY A C 1
ATOM 1511 O O . GLY A 1 196 ? -20.450 7.111 12.720 1.00 85.44 196 GLY A O 1
ATOM 1512 N N . ILE A 1 197 ? -18.553 7.729 11.688 1.00 80.50 197 ILE A N 1
ATOM 1513 C CA . ILE A 1 197 ? -19.169 7.873 10.373 1.00 80.50 197 ILE A CA 1
ATOM 1514 C C . ILE A 1 197 ? -18.994 6.548 9.637 1.00 80.50 197 ILE A C 1
ATOM 1516 O O . ILE A 1 197 ? -17.872 6.208 9.253 1.00 80.50 197 ILE A O 1
ATOM 1520 N N . PRO A 1 198 ? -20.075 5.783 9.413 1.00 74.19 198 PRO A N 1
ATOM 1521 C CA . PRO A 1 198 ? -19.976 4.548 8.664 1.00 74.19 198 PRO A CA 1
ATOM 1522 C C . PRO A 1 198 ? -19.540 4.857 7.233 1.00 74.19 198 PRO A C 1
ATOM 1524 O O . PRO A 1 198 ? -20.332 5.300 6.397 1.00 74.19 198 PRO A O 1
ATOM 1527 N N . VAL A 1 199 ? -18.275 4.550 6.945 1.00 66.06 199 VAL A N 1
ATOM 1528 C CA . VAL A 1 199 ? -17.627 4.685 5.628 1.00 66.06 199 VAL A CA 1
ATOM 1529 C C . VAL A 1 199 ? -18.443 3.968 4.536 1.00 66.06 199 VAL A C 1
ATOM 1531 O O . VAL A 1 199 ? -18.426 4.345 3.368 1.00 66.06 199 VAL A O 1
ATOM 1534 N N . TRP A 1 200 ? -19.250 2.978 4.936 1.00 54.75 200 TRP A N 1
ATOM 1535 C CA . TRP A 1 200 ? -20.065 2.128 4.067 1.00 54.75 200 TRP A CA 1
ATOM 1536 C C . TRP A 1 200 ? -21.536 2.559 3.907 1.00 54.75 200 TRP A C 1
ATOM 1538 O O . TRP A 1 200 ? -22.247 1.983 3.079 1.00 54.75 200 TRP A O 1
ATOM 1548 N N . HIS A 1 201 ? -22.022 3.563 4.651 1.00 43.88 201 HIS A N 1
ATOM 1549 C CA . HIS A 1 201 ? -23.445 3.949 4.660 1.00 43.88 201 HIS A CA 1
ATOM 1550 C C . HIS A 1 201 ? -23.792 5.250 3.928 1.00 43.88 201 HIS A C 1
ATOM 1552 O O . HIS A 1 201 ? -24.943 5.681 3.978 1.00 43.88 201 HIS A O 1
ATOM 1558 N N . ALA A 1 202 ? -22.914 5.759 3.062 1.00 42.22 202 ALA A N 1
ATOM 1559 C CA . ALA A 1 202 ? -23.351 6.616 1.949 1.00 42.22 202 ALA A CA 1
ATOM 1560 C C . ALA A 1 202 ? -24.183 5.840 0.886 1.00 42.22 202 ALA A C 1
ATOM 1562 O O . ALA A 1 202 ? -24.371 6.282 -0.248 1.00 42.22 202 ALA A O 1
ATOM 1563 N N . ARG A 1 203 ? -24.713 4.660 1.240 1.00 44.12 203 ARG A N 1
ATOM 1564 C CA . ARG A 1 203 ? -25.649 3.857 0.457 1.00 44.12 203 ARG A CA 1
ATOM 1565 C C . ARG A 1 203 ? -27.021 4.542 0.420 1.00 44.12 203 ARG A C 1
ATOM 1567 O O . ARG A 1 203 ? -27.827 4.406 1.332 1.00 44.12 203 ARG A O 1
ATOM 1574 N N . GLN A 1 204 ? -27.282 5.261 -0.671 1.00 43.44 204 GLN A N 1
ATOM 1575 C CA . GLN A 1 204 ? -28.593 5.372 -1.334 1.00 43.44 204 GLN A CA 1
ATOM 1576 C C . GLN A 1 204 ? -29.850 5.664 -0.475 1.00 43.44 204 GLN A C 1
ATOM 1578 O O . GLN A 1 204 ? -30.955 5.293 -0.866 1.00 43.44 204 GLN A O 1
ATOM 1583 N N . ARG A 1 205 ? -29.784 6.439 0.615 1.00 42.72 205 ARG A N 1
ATOM 1584 C CA . ARG A 1 205 ? -31.008 6.965 1.274 1.00 42.72 205 ARG A CA 1
ATOM 1585 C C . ARG A 1 205 ? -31.740 8.069 0.478 1.00 42.72 205 ARG A C 1
ATOM 1587 O O . ARG A 1 205 ? -32.492 8.845 1.050 1.00 42.72 205 ARG A O 1
ATOM 1594 N N . ARG A 1 206 ? -31.563 8.149 -0.848 1.00 43.69 206 ARG A N 1
ATOM 1595 C CA . ARG A 1 206 ? -32.283 9.096 -1.726 1.00 43.69 206 ARG A CA 1
ATOM 1596 C C . ARG A 1 206 ? -33.354 8.474 -2.630 1.00 43.69 206 ARG A C 1
ATOM 1598 O O . ARG A 1 206 ? -33.965 9.210 -3.393 1.00 43.69 206 ARG A O 1
ATOM 1605 N N . GLN A 1 207 ? -33.640 7.171 -2.531 1.00 45.75 207 GLN A N 1
ATOM 1606 C CA . GLN A 1 207 ? -34.753 6.555 -3.284 1.00 45.75 207 GLN A CA 1
ATOM 1607 C C . GLN A 1 207 ? -36.021 6.267 -2.458 1.00 45.75 207 GLN A C 1
ATOM 1609 O O . GLN A 1 207 ? -37.042 5.892 -3.025 1.00 45.75 207 GLN A O 1
ATOM 1614 N N . GLY A 1 208 ? -36.020 6.522 -1.146 1.00 38.06 208 GLY A N 1
ATOM 1615 C CA . GLY A 1 208 ? -37.226 6.460 -0.314 1.00 38.06 208 GLY A CA 1
ATOM 1616 C C . GLY A 1 208 ? -37.926 7.815 -0.242 1.00 38.06 208 GLY A C 1
ATOM 1617 O O . GLY A 1 208 ? -37.695 8.582 0.687 1.00 38.06 208 GLY A O 1
ATOM 1618 N N . ARG A 1 209 ? -38.750 8.137 -1.241 1.00 45.28 209 ARG A N 1
ATOM 1619 C CA . ARG A 1 209 ? -39.560 9.362 -1.292 1.00 45.28 209 ARG A CA 1
ATOM 1620 C C . ARG A 1 209 ? -40.648 9.295 -0.210 1.00 45.28 209 ARG A C 1
ATOM 1622 O O . ARG A 1 209 ? -41.726 8.761 -0.450 1.00 45.28 209 ARG A O 1
ATOM 1629 N N . ALA A 1 210 ? -40.371 9.835 0.975 1.00 39.03 210 ALA A N 1
ATOM 1630 C CA . ALA A 1 210 ? -41.419 10.205 1.918 1.00 39.03 210 ALA A CA 1
ATOM 1631 C C . ALA A 1 210 ? -42.277 11.300 1.263 1.00 39.03 210 ALA A C 1
ATOM 1633 O O . ALA A 1 210 ? -41.769 12.358 0.888 1.00 39.03 210 ALA A O 1
ATOM 1634 N N . ARG A 1 211 ? -43.571 11.028 1.069 1.00 49.09 211 ARG A N 1
ATOM 1635 C CA . ARG A 1 211 ? -44.562 12.068 0.783 1.00 49.09 211 ARG A CA 1
ATOM 1636 C C . ARG A 1 211 ? -44.708 12.896 2.059 1.00 49.09 211 ARG A C 1
ATOM 1638 O O . ARG A 1 211 ? -45.230 12.388 3.043 1.00 49.09 211 ARG A O 1
ATOM 1645 N N . LEU A 1 212 ? -44.249 14.143 2.035 1.00 37.47 212 LEU A N 1
ATOM 1646 C CA . LEU A 1 212 ? -44.660 15.165 2.996 1.00 37.47 212 LEU A CA 1
ATOM 1647 C C . LEU A 1 212 ? -45.502 16.227 2.271 1.00 37.47 212 LEU A C 1
ATOM 1649 O O . LEU A 1 212 ? -45.283 16.459 1.077 1.00 37.47 212 LEU A O 1
ATOM 1653 N N . PRO A 1 213 ? -46.499 16.807 2.960 1.00 40.59 213 PRO A N 1
ATOM 1654 C CA . PRO A 1 213 ? -47.508 17.668 2.367 1.00 40.59 213 PRO A CA 1
ATOM 1655 C C . PRO A 1 213 ? -46.950 19.049 2.015 1.00 40.59 213 PRO A C 1
ATOM 1657 O O . PRO A 1 213 ? -46.008 19.549 2.625 1.00 40.59 213 PRO A O 1
ATOM 1660 N N . LEU A 1 214 ? -47.566 19.644 0.996 1.00 38.59 214 LEU A N 1
ATOM 1661 C CA . LEU A 1 214 ? -47.289 20.977 0.476 1.00 38.59 214 LEU A CA 1
ATOM 1662 C C . LEU A 1 214 ? -47.467 22.042 1.568 1.00 38.59 214 LEU A C 1
ATOM 1664 O O . LEU A 1 214 ? -48.575 22.261 2.049 1.00 38.59 214 LEU A O 1
ATOM 1668 N N . GLY A 1 215 ? -46.373 22.725 1.904 1.00 35.31 215 GLY A N 1
ATOM 1669 C CA . GLY A 1 215 ? -46.348 23.959 2.684 1.00 35.31 215 GLY A CA 1
ATOM 1670 C C . GLY A 1 215 ? -45.712 25.075 1.858 1.00 35.31 215 GLY A C 1
ATOM 1671 O O . GLY A 1 215 ? -44.614 24.925 1.329 1.00 35.31 215 GLY A O 1
ATOM 1672 N N . VAL A 1 216 ? -46.464 26.158 1.706 1.00 43.91 216 VAL A N 1
ATOM 1673 C CA . VAL A 1 216 ? -46.220 27.359 0.898 1.00 43.91 216 VAL A CA 1
ATOM 1674 C C . VAL A 1 216 ? -45.012 28.159 1.408 1.00 43.91 216 VAL A C 1
ATOM 1676 O O . VAL A 1 216 ? -44.855 28.328 2.611 1.00 43.91 216 VAL A O 1
ATOM 1679 N N . GLY A 1 217 ? -44.201 28.725 0.505 1.00 35.38 217 GLY A N 1
ATOM 1680 C CA . GLY A 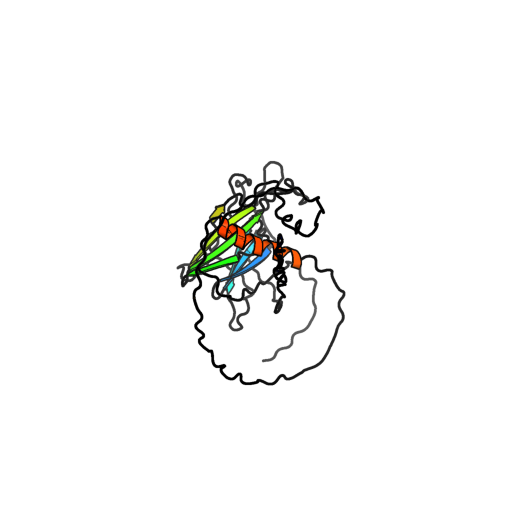1 217 ? -43.158 29.687 0.881 1.00 35.38 217 GLY A CA 1
ATOM 1681 C C . GLY A 1 217 ? -42.312 30.185 -0.291 1.00 35.38 217 GLY A C 1
ATOM 1682 O O . GLY A 1 217 ? -41.449 29.484 -0.800 1.00 35.38 217 GLY A O 1
ATOM 1683 N N . VAL A 1 218 ? -42.600 31.406 -0.725 1.00 42.28 218 VAL A N 1
ATOM 1684 C CA . VAL A 1 218 ? -42.034 32.155 -1.857 1.00 42.28 218 VAL A CA 1
ATOM 1685 C C . VAL A 1 218 ? -40.648 32.730 -1.520 1.00 42.28 218 VAL A C 1
ATOM 1687 O O . VAL A 1 218 ? -40.488 33.243 -0.423 1.00 42.28 218 VAL A O 1
ATOM 1690 N N . GLN A 1 219 ? -39.703 32.775 -2.475 1.00 35.69 219 GLN A N 1
ATOM 1691 C CA . GLN A 1 219 ? -39.043 34.029 -2.904 1.00 35.69 219 GLN A CA 1
ATOM 1692 C C . GLN A 1 219 ? -38.136 33.865 -4.137 1.00 35.69 219 GLN A C 1
ATOM 1694 O O . GLN A 1 219 ? -37.368 32.922 -4.290 1.00 35.69 219 GLN A O 1
ATOM 1699 N N . ARG A 1 220 ? -38.314 34.824 -5.054 1.00 40.03 220 ARG A N 1
ATOM 1700 C CA . ARG A 1 220 ? -37.701 34.971 -6.378 1.00 40.03 220 ARG A CA 1
ATOM 1701 C C . ARG A 1 220 ? -36.271 35.505 -6.283 1.00 40.03 220 ARG A C 1
ATOM 1703 O O . ARG A 1 220 ? -36.036 36.469 -5.567 1.00 40.03 220 ARG A O 1
ATOM 1710 N N . ALA A 1 221 ? -35.408 35.059 -7.194 1.00 37.19 221 ALA A N 1
ATOM 1711 C CA . ALA A 1 221 ? -34.301 35.869 -7.697 1.00 37.19 221 ALA A CA 1
ATOM 1712 C C . ALA A 1 221 ? -34.300 35.832 -9.233 1.00 37.19 221 ALA A C 1
ATOM 1714 O O . ALA A 1 221 ? -34.184 34.775 -9.852 1.00 37.19 221 ALA A O 1
ATOM 1715 N N . ARG A 1 222 ? -34.485 37.007 -9.845 1.00 39.84 222 ARG A N 1
ATOM 1716 C CA . ARG A 1 222 ? -34.334 37.246 -11.286 1.00 39.84 222 ARG A CA 1
ATOM 1717 C C . ARG A 1 222 ? -32.843 37.233 -11.634 1.00 39.84 222 ARG A C 1
ATOM 1719 O O . ARG A 1 222 ? -32.078 37.947 -10.994 1.00 39.84 222 ARG A O 1
ATOM 1726 N N . ARG A 1 223 ? -32.453 36.548 -12.711 1.00 41.84 223 ARG A N 1
ATOM 1727 C CA . ARG A 1 223 ? -31.277 36.938 -13.501 1.00 41.84 223 ARG A CA 1
ATOM 1728 C C . ARG A 1 223 ? -31.610 36.940 -14.985 1.00 41.84 223 ARG A C 1
ATOM 1730 O O . ARG A 1 223 ? -32.215 36.008 -15.507 1.00 41.84 223 ARG A O 1
ATOM 1737 N N . LEU A 1 224 ? -31.251 38.065 -15.594 1.00 37.97 224 LEU A N 1
ATOM 1738 C CA . LEU A 1 224 ? -31.301 38.367 -17.015 1.00 37.97 224 LEU A CA 1
ATOM 1739 C C . LEU A 1 224 ? -30.205 37.590 -17.754 1.00 37.97 224 LEU A C 1
ATOM 1741 O O . LEU A 1 224 ? -29.214 37.173 -17.157 1.00 37.97 224 LEU A O 1
ATOM 1745 N N . GLY A 1 225 ? -30.465 37.340 -19.033 1.00 35.78 225 GLY A N 1
ATOM 1746 C CA . GLY A 1 225 ? -29.802 36.317 -19.830 1.00 35.78 225 GLY A CA 1
ATOM 1747 C C . GLY A 1 225 ? -28.533 36.741 -20.557 1.00 35.78 225 GLY A C 1
ATOM 1748 O O . GLY A 1 225 ? -28.040 37.848 -20.401 1.00 35.78 225 GLY A O 1
ATOM 1749 N N . ALA A 1 226 ? -28.074 35.837 -21.419 1.00 36.16 226 ALA A N 1
ATOM 1750 C CA . ALA A 1 226 ? -27.390 36.138 -22.670 1.00 36.16 226 ALA A CA 1
ATOM 1751 C C . ALA A 1 226 ? -27.399 34.871 -23.540 1.00 36.16 226 ALA A C 1
ATOM 1753 O O . ALA A 1 226 ? -26.984 33.795 -23.112 1.00 36.16 226 ALA A O 1
ATOM 1754 N N . ARG A 1 227 ? -27.919 35.017 -24.762 1.00 42.66 227 ARG A N 1
ATOM 1755 C CA . ARG A 1 227 ? -27.752 34.082 -25.878 1.00 42.66 227 ARG A CA 1
ATOM 1756 C C . ARG A 1 227 ? -26.307 34.169 -26.370 1.00 42.66 227 ARG A C 1
ATOM 1758 O O . ARG A 1 227 ? -25.811 35.277 -26.540 1.00 42.66 227 ARG A O 1
ATOM 1765 N N . ALA A 1 228 ? -25.702 33.039 -26.715 1.00 39.00 228 ALA A N 1
ATOM 1766 C CA . ALA A 1 228 ? -24.622 33.009 -27.692 1.00 39.00 228 ALA A CA 1
ATOM 1767 C C . ALA A 1 228 ? -24.667 31.714 -28.508 1.00 39.00 228 ALA A C 1
ATOM 1769 O O . ALA A 1 228 ? -25.216 30.695 -28.098 1.00 39.00 228 ALA A O 1
ATOM 1770 N N . ASP A 1 229 ? -24.153 31.857 -29.715 1.00 41.62 229 ASP A N 1
ATOM 1771 C CA . ASP A 1 229 ? -24.611 31.276 -30.961 1.00 41.62 229 ASP A CA 1
ATOM 1772 C C . ASP A 1 229 ? -23.786 30.046 -31.383 1.00 41.62 229 ASP A C 1
ATOM 1774 O O . ASP A 1 229 ? -22.664 29.811 -30.931 1.00 41.62 229 ASP A O 1
ATOM 1778 N N . ARG A 1 230 ? -24.375 29.255 -32.278 1.00 41.28 230 ARG A N 1
ATOM 1779 C CA . ARG A 1 230 ? -23.818 28.070 -32.938 1.00 41.28 230 ARG A CA 1
ATOM 1780 C C . ARG A 1 230 ? -22.546 28.403 -33.717 1.00 41.28 230 ARG A C 1
ATOM 1782 O O . ARG A 1 230 ? -22.586 29.299 -34.550 1.00 41.28 230 ARG A O 1
ATOM 1789 N N . ARG A 1 231 ? -21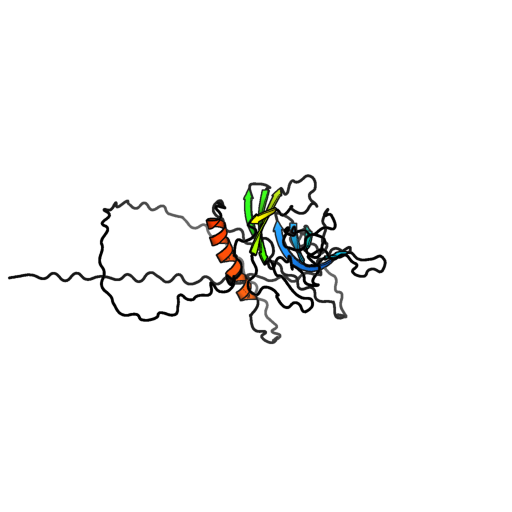.545 27.510 -33.690 1.00 38.91 231 ARG A N 1
ATOM 1790 C CA . ARG A 1 231 ? -20.837 27.077 -34.917 1.00 38.91 231 ARG A CA 1
ATOM 1791 C C . ARG A 1 231 ? -20.447 25.600 -34.865 1.00 38.91 231 ARG A C 1
ATOM 1793 O O . ARG A 1 231 ? -19.777 25.137 -33.951 1.00 38.91 231 ARG A O 1
ATOM 1800 N N . ARG A 1 232 ? -20.895 24.887 -35.901 1.00 43.06 232 ARG A N 1
ATOM 1801 C CA . ARG A 1 232 ? -20.543 23.513 -36.273 1.00 43.06 232 ARG A CA 1
ATOM 1802 C C . ARG A 1 232 ? -19.120 23.478 -36.843 1.00 43.06 232 ARG A C 1
ATOM 1804 O O . ARG A 1 232 ? -18.775 24.357 -37.630 1.00 43.06 232 ARG A O 1
ATOM 1811 N N . ARG A 1 233 ? -18.356 22.423 -36.553 1.00 38.34 233 ARG A N 1
ATOM 1812 C CA . ARG A 1 233 ? -17.303 21.904 -37.444 1.00 38.34 233 ARG A CA 1
ATOM 1813 C C . ARG A 1 233 ? -17.407 20.382 -37.474 1.00 38.34 233 ARG A C 1
ATOM 1815 O O . ARG A 1 233 ? -17.628 19.763 -36.438 1.00 38.34 233 ARG A O 1
ATOM 1822 N N . GLY A 1 234 ? -17.372 19.837 -38.686 1.00 35.53 234 GLY A N 1
ATOM 1823 C CA . GLY A 1 234 ? -17.555 18.423 -38.975 1.00 35.53 234 GLY A CA 1
ATOM 1824 C C . GLY A 1 234 ? -16.307 17.591 -38.697 1.00 35.53 234 GLY A C 1
ATOM 1825 O O . GLY A 1 234 ? -15.190 18.102 -38.715 1.00 35.53 234 GLY A O 1
ATOM 1826 N N . CYS A 1 235 ? -16.532 16.299 -38.483 1.00 32.09 235 CYS A N 1
ATOM 1827 C CA . CYS A 1 235 ? -15.512 15.263 -38.522 1.00 32.09 235 CYS A CA 1
ATOM 1828 C C . CYS A 1 235 ? -15.887 14.278 -39.635 1.00 32.09 235 CYS A C 1
ATOM 1830 O O . CYS A 1 235 ? -16.986 13.722 -39.620 1.00 32.09 235 CYS A O 1
ATOM 1832 N N . GLU A 1 236 ? -14.982 14.077 -40.591 1.00 41.25 236 GLU A N 1
ATOM 1833 C CA . GLU A 1 236 ? -15.003 12.921 -41.490 1.00 41.25 236 GLU A CA 1
ATOM 1834 C C . GLU A 1 236 ? -14.629 11.640 -40.723 1.00 41.25 236 GLU A C 1
ATOM 1836 O O . GLU A 1 236 ? -13.767 11.687 -39.840 1.00 41.25 236 GLU A O 1
ATOM 1841 N N . PRO A 1 237 ? -15.210 10.477 -41.064 1.00 41.03 237 PRO A N 1
ATOM 1842 C CA . PRO A 1 237 ? -14.767 9.198 -40.534 1.00 41.03 237 PRO A CA 1
ATOM 1843 C C . PRO A 1 237 ? -13.699 8.541 -41.426 1.00 41.03 237 PRO A C 1
ATOM 1845 O O . PRO A 1 237 ? -13.919 8.258 -42.604 1.00 41.03 237 PRO A O 1
ATOM 1848 N N . LEU A 1 238 ? -12.559 8.211 -40.816 1.00 32.47 238 LEU A N 1
ATOM 1849 C CA . LEU A 1 238 ? -11.547 7.310 -41.370 1.00 32.47 238 LEU A CA 1
ATOM 1850 C C . LEU A 1 238 ? -12.044 5.853 -41.351 1.00 32.47 238 LEU A C 1
ATOM 1852 O O . LEU A 1 238 ? -12.605 5.364 -40.369 1.00 32.47 238 LEU A O 1
ATOM 1856 N N . ARG A 1 239 ? -11.824 5.165 -42.476 1.00 35.19 239 ARG A N 1
ATOM 1857 C CA . ARG A 1 239 ? -12.215 3.778 -42.766 1.00 35.19 239 ARG A CA 1
ATOM 1858 C C . ARG A 1 239 ? -11.630 2.777 -41.761 1.00 35.19 239 ARG A C 1
ATOM 1860 O O . ARG A 1 239 ? -10.421 2.712 -41.568 1.00 35.19 239 ARG A O 1
ATOM 1867 N N . VAL A 1 240 ? -12.489 1.909 -41.221 1.00 33.81 240 VAL A N 1
ATOM 1868 C CA . VAL A 1 240 ? -12.104 0.720 -40.444 1.00 33.81 240 VAL A CA 1
ATOM 1869 C C . VAL A 1 240 ? -11.952 -0.481 -41.384 1.00 33.81 240 VAL A C 1
ATOM 1871 O O . VAL A 1 240 ? -12.913 -0.909 -42.024 1.00 33.81 240 VAL A O 1
ATOM 1874 N N . LEU A 1 241 ? -10.747 -1.051 -41.442 1.00 35.09 241 LEU A N 1
ATOM 1875 C CA . LEU A 1 241 ? -10.472 -2.347 -42.068 1.00 35.09 241 LEU A CA 1
ATOM 1876 C C . LEU A 1 241 ? -11.028 -3.481 -41.191 1.00 35.09 241 LEU A C 1
ATOM 1878 O O . LEU A 1 241 ? -10.619 -3.666 -40.046 1.00 35.09 241 LEU A O 1
ATOM 1882 N N . ARG A 1 242 ? -11.962 -4.258 -41.753 1.00 37.72 242 ARG A N 1
ATOM 1883 C CA . ARG A 1 242 ? -12.487 -5.501 -41.169 1.00 37.72 242 ARG A CA 1
ATOM 1884 C C . ARG A 1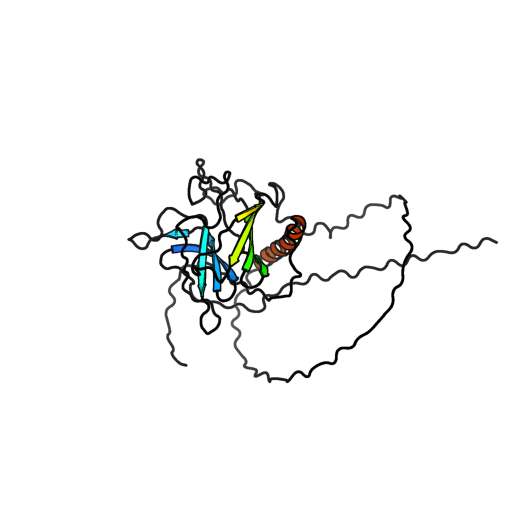 242 ? -11.372 -6.550 -41.078 1.00 37.72 242 ARG A C 1
ATOM 1886 O O . ARG A 1 242 ? -10.822 -6.940 -42.105 1.00 37.72 242 ARG A O 1
ATOM 1893 N N . ARG A 1 243 ? -11.108 -7.087 -39.882 1.00 36.28 243 ARG A N 1
ATOM 1894 C CA . ARG A 1 243 ? -10.443 -8.392 -39.717 1.00 36.28 243 ARG A CA 1
ATOM 1895 C C . ARG A 1 243 ? -11.456 -9.450 -39.285 1.00 36.28 243 ARG A C 1
ATOM 1897 O O . ARG A 1 243 ? -12.344 -9.190 -38.476 1.00 36.28 243 ARG A O 1
ATOM 1904 N N . ARG A 1 244 ? -11.326 -10.615 -39.918 1.00 33.62 244 ARG A N 1
ATOM 1905 C CA . ARG A 1 244 ? -12.197 -11.791 -39.835 1.00 33.62 244 ARG A CA 1
ATOM 1906 C C . ARG A 1 244 ? -12.169 -12.389 -38.423 1.00 33.62 244 ARG A C 1
ATOM 1908 O O . ARG A 1 244 ? -11.093 -12.575 -37.864 1.00 33.62 244 ARG A O 1
ATOM 1915 N N . LYS A 1 245 ? -13.348 -12.714 -37.885 1.00 29.44 245 LYS A N 1
ATOM 1916 C CA . LYS A 1 245 ? -13.497 -13.686 -36.795 1.00 29.44 245 LYS A CA 1
ATOM 1917 C C . LYS A 1 245 ? -13.281 -15.083 -37.373 1.00 29.44 245 LYS A C 1
ATOM 1919 O O . LYS A 1 245 ? -13.841 -15.395 -38.420 1.00 29.44 245 LYS A O 1
ATOM 1924 N N . VAL A 1 246 ? -12.485 -15.888 -36.684 1.00 34.50 246 VAL A N 1
ATOM 1925 C CA . VAL A 1 246 ? -12.503 -17.346 -36.803 1.00 34.50 246 VAL A CA 1
ATOM 1926 C C . VAL A 1 246 ? -13.191 -17.833 -35.537 1.00 34.50 246 VAL A C 1
ATOM 1928 O O . VAL A 1 246 ? -12.713 -17.566 -34.435 1.00 34.50 246 VAL A O 1
ATOM 1931 N N . ASP A 1 247 ? -14.354 -18.453 -35.704 1.00 31.28 247 ASP A N 1
ATOM 1932 C CA . ASP A 1 247 ? -15.094 -19.086 -34.621 1.00 31.28 247 ASP A CA 1
ATOM 1933 C C . ASP A 1 247 ? -14.528 -20.495 -34.398 1.00 31.28 247 ASP A C 1
ATOM 1935 O O . ASP A 1 247 ? -14.440 -21.287 -35.335 1.00 31.28 247 ASP A O 1
ATOM 1939 N N . ILE A 1 248 ? -14.157 -20.812 -33.156 1.00 30.05 248 ILE A N 1
ATOM 1940 C CA . ILE A 1 248 ? -13.918 -22.188 -32.705 1.00 30.05 248 ILE A CA 1
ATOM 1941 C C . ILE A 1 248 ? -14.828 -22.437 -31.504 1.00 30.05 248 ILE A C 1
ATOM 1943 O O . ILE A 1 248 ? -14.880 -21.651 -30.557 1.00 30.05 248 ILE A O 1
ATOM 1947 N N . ALA A 1 249 ? -15.595 -23.519 -31.603 1.00 31.78 249 ALA A N 1
ATOM 1948 C CA . ALA A 1 249 ? -16.626 -23.927 -30.667 1.00 31.78 249 ALA A CA 1
ATOM 1949 C C . ALA A 1 249 ? -16.128 -24.973 -29.649 1.00 31.78 249 ALA A C 1
ATOM 1951 O O . ALA A 1 249 ? -15.236 -25.759 -29.947 1.00 31.78 249 ALA A O 1
ATOM 1952 N N . ALA A 1 250 ? -16.851 -25.018 -28.517 1.00 30.80 250 ALA A N 1
ATOM 1953 C CA . ALA A 1 250 ? -16.888 -26.033 -27.447 1.00 30.80 250 ALA A CA 1
ATOM 1954 C C . ALA A 1 250 ? -15.716 -26.025 -26.432 1.00 30.80 250 ALA A C 1
ATOM 1956 O O . ALA A 1 250 ? -14.590 -25.717 -26.776 1.00 30.80 250 ALA A O 1
ATOM 1957 N N . ALA A 1 251 ? -15.899 -26.300 -25.132 1.00 29.38 251 ALA A N 1
ATOM 1958 C CA . ALA A 1 251 ? -16.953 -27.042 -24.438 1.00 29.38 251 ALA A CA 1
ATOM 1959 C C . ALA A 1 251 ? -17.371 -26.378 -23.103 1.00 29.38 251 ALA A C 1
ATOM 1961 O O . ALA A 1 251 ? -16.574 -25.749 -22.409 1.00 29.38 251 ALA A O 1
ATOM 1962 N N . ARG A 1 252 ? -18.652 -26.520 -22.729 1.00 32.34 252 ARG A N 1
ATOM 1963 C CA . ARG A 1 252 ? -19.220 -26.005 -21.471 1.00 32.34 252 ARG A CA 1
ATOM 1964 C C . ARG A 1 252 ? -19.075 -27.039 -20.353 1.00 32.34 252 ARG A C 1
ATOM 1966 O O . ARG A 1 252 ? -19.846 -27.993 -20.320 1.00 32.34 252 ARG A O 1
ATOM 1973 N N . HIS A 1 253 ? -18.210 -26.779 -19.376 1.00 28.59 253 HIS A N 1
ATOM 1974 C CA . HIS A 1 253 ? -18.324 -27.381 -18.046 1.00 28.59 253 HIS A CA 1
ATOM 1975 C C . HIS A 1 253 ? -19.080 -26.414 -17.121 1.00 28.59 253 HIS A C 1
ATOM 1977 O O . HIS A 1 253 ? -18.652 -25.284 -16.892 1.00 28.59 253 HIS A O 1
ATOM 1983 N N . ARG A 1 254 ? -20.251 -26.829 -16.618 1.00 36.00 254 ARG A N 1
ATOM 1984 C CA . ARG A 1 254 ? -21.013 -26.067 -15.615 1.00 36.00 254 ARG A CA 1
ATOM 1985 C C . ARG A 1 254 ? -20.304 -26.162 -14.260 1.00 36.00 254 ARG A C 1
ATOM 1987 O O . ARG A 1 254 ? -20.231 -27.249 -13.699 1.00 36.00 254 ARG A O 1
ATOM 1994 N N . GLN A 1 255 ? -19.864 -25.027 -13.718 1.00 32.78 255 GLN A N 1
ATOM 1995 C CA . GLN A 1 255 ? -19.532 -24.871 -12.297 1.00 32.78 255 GLN A CA 1
ATOM 1996 C C . GLN A 1 255 ? -20.619 -24.072 -11.549 1.00 32.78 255 GLN A C 1
ATOM 1998 O O . GLN A 1 255 ? -21.340 -23.280 -12.166 1.00 32.78 255 GLN A O 1
ATOM 2003 N N . PRO A 1 256 ? -20.781 -24.289 -10.228 1.00 31.34 256 PRO A N 1
ATOM 2004 C CA . PRO A 1 256 ? -21.893 -23.747 -9.460 1.00 31.34 256 PRO A CA 1
ATOM 2005 C C . PRO A 1 256 ? -21.741 -22.245 -9.187 1.00 31.34 256 PRO A C 1
ATOM 2007 O O . PRO A 1 256 ? -20.673 -21.746 -8.837 1.00 31.34 256 PRO A O 1
ATOM 2010 N N . ARG A 1 257 ? -22.859 -21.518 -9.309 1.00 35.44 257 ARG A N 1
ATOM 2011 C CA . ARG A 1 257 ? -22.979 -20.084 -9.005 1.00 35.44 257 ARG A CA 1
ATOM 2012 C C . ARG A 1 257 ? -22.657 -19.807 -7.529 1.00 35.44 257 ARG A C 1
ATOM 2014 O O . ARG A 1 257 ? -23.510 -20.008 -6.667 1.00 35.44 257 ARG A O 1
ATOM 2021 N N . ARG A 1 258 ? -21.474 -19.255 -7.238 1.00 35.66 258 ARG A N 1
ATOM 2022 C CA . ARG A 1 258 ? -21.219 -18.524 -5.983 1.00 35.66 258 ARG A CA 1
ATOM 2023 C C . ARG A 1 258 ? -21.743 -17.088 -6.110 1.00 35.66 258 ARG A C 1
ATOM 2025 O O . ARG A 1 258 ? -21.520 -16.415 -7.112 1.00 35.66 258 ARG A O 1
ATOM 2032 N N . ARG A 1 259 ? -22.508 -16.651 -5.104 1.00 39.91 259 ARG A N 1
ATOM 2033 C CA . ARG A 1 259 ? -23.192 -15.347 -5.040 1.00 39.91 259 ARG A CA 1
ATOM 2034 C C . ARG A 1 259 ? -22.178 -14.192 -4.988 1.00 39.91 259 ARG A C 1
ATOM 2036 O O . ARG A 1 259 ? -21.253 -14.209 -4.183 1.00 39.91 259 ARG A O 1
ATOM 2043 N N . GLY A 1 260 ? -22.376 -13.185 -5.839 1.00 34.69 260 GLY A N 1
ATOM 2044 C CA . GLY A 1 260 ? -21.470 -12.050 -6.055 1.00 34.69 260 GLY A CA 1
ATOM 2045 C C . GLY A 1 260 ? -21.490 -10.977 -4.961 1.00 34.69 260 GLY A C 1
ATOM 2046 O O . GLY A 1 260 ? -22.003 -9.888 -5.187 1.00 34.69 260 GLY A O 1
ATOM 2047 N N . GLY A 1 261 ? -20.895 -11.255 -3.797 1.00 36.81 261 GLY A N 1
ATOM 2048 C CA . GLY A 1 261 ? -20.781 -10.283 -2.695 1.00 36.81 261 GLY A CA 1
ATOM 2049 C C . GLY A 1 261 ? -19.507 -9.421 -2.687 1.00 36.81 261 GLY A C 1
ATOM 2050 O O . GLY A 1 261 ? -19.473 -8.391 -2.017 1.00 36.81 261 GLY A O 1
ATOM 2051 N N . GLN A 1 262 ? -18.450 -9.819 -3.403 1.00 36.91 262 GLN A N 1
ATOM 2052 C CA . GLN A 1 262 ? -17.134 -9.162 -3.317 1.00 36.91 262 GLN A CA 1
ATOM 2053 C C . GLN A 1 262 ? -16.966 -8.029 -4.341 1.00 36.91 262 GLN A C 1
ATOM 2055 O O . GLN A 1 262 ? -16.363 -7.011 -4.024 1.00 36.91 262 GLN A O 1
ATOM 2060 N N . LEU A 1 263 ? -17.563 -8.149 -5.535 1.00 38.59 263 LEU A N 1
ATOM 2061 C CA . LEU A 1 263 ? -17.412 -7.174 -6.626 1.00 38.59 263 LEU A CA 1
ATOM 2062 C C . LEU A 1 263 ? -18.107 -5.825 -6.340 1.00 38.59 263 LEU A C 1
ATOM 2064 O O . LEU A 1 263 ? -17.643 -4.781 -6.793 1.00 38.59 263 LEU A O 1
ATOM 2068 N N . GLU A 1 264 ? -19.198 -5.822 -5.565 1.00 39.31 264 GLU A N 1
ATOM 2069 C CA . GLU A 1 264 ? -19.918 -4.588 -5.210 1.00 39.31 264 GLU A CA 1
ATOM 2070 C C . GLU A 1 264 ? -19.161 -3.711 -4.199 1.00 39.31 264 GLU A C 1
ATOM 2072 O O . GLU A 1 264 ? -19.314 -2.489 -4.231 1.00 39.31 264 GLU A O 1
ATOM 2077 N N . ARG A 1 265 ? -18.289 -4.296 -3.361 1.00 46.06 265 ARG A N 1
ATOM 2078 C CA . ARG A 1 265 ? -17.508 -3.559 -2.346 1.00 46.06 265 ARG A CA 1
ATOM 2079 C C . ARG A 1 265 ? -16.502 -2.581 -2.965 1.00 46.06 265 ARG A C 1
ATOM 2081 O O . ARG A 1 265 ? -16.266 -1.515 -2.410 1.00 46.06 265 ARG A O 1
ATOM 2088 N N . TRP A 1 266 ? -15.966 -2.899 -4.144 1.00 43.38 266 TRP A N 1
ATOM 2089 C CA . TRP A 1 266 ? -14.952 -2.088 -4.834 1.00 43.38 266 TRP A CA 1
ATOM 2090 C C . TRP A 1 266 ? -15.505 -0.789 -5.436 1.00 43.38 266 TRP A C 1
ATOM 2092 O O . TRP A 1 266 ? -14.800 0.215 -5.507 1.00 43.38 266 TRP A O 1
ATOM 2102 N N . ARG A 1 267 ? -16.779 -0.786 -5.853 1.00 49.34 267 ARG A N 1
ATOM 2103 C CA . ARG A 1 267 ? -17.392 0.324 -6.608 1.00 49.34 267 ARG A CA 1
ATOM 2104 C C . ARG A 1 267 ? -17.605 1.580 -5.767 1.00 49.34 267 ARG A C 1
ATOM 2106 O O . ARG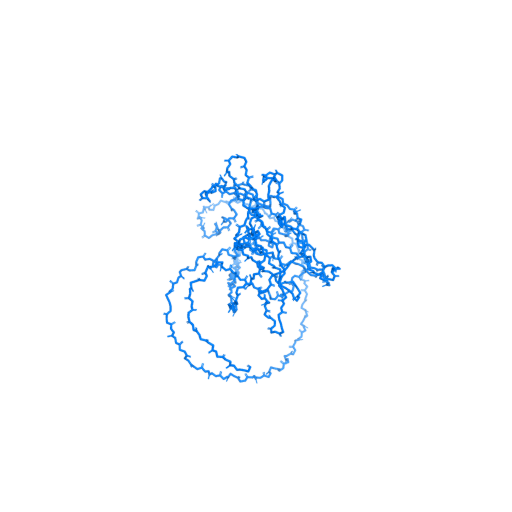 A 1 267 ? -17.429 2.685 -6.270 1.00 49.34 267 ARG A O 1
ATOM 2113 N N . ALA A 1 268 ? -17.988 1.409 -4.503 1.00 50.00 268 ALA A N 1
ATOM 2114 C CA . ALA A 1 268 ? -18.297 2.525 -3.614 1.00 50.00 268 ALA A CA 1
ATOM 2115 C C . ALA A 1 268 ? -17.040 3.311 -3.200 1.00 50.00 268 ALA A C 1
ATOM 2117 O O . ALA A 1 268 ? -17.093 4.536 -3.125 1.00 50.00 268 ALA A O 1
ATOM 2118 N N . GLY A 1 269 ? -15.907 2.626 -3.002 1.00 51.88 269 GLY A N 1
ATOM 2119 C CA . GLY A 1 269 ? -14.662 3.260 -2.555 1.00 51.88 269 GLY A CA 1
ATOM 2120 C C . GLY A 1 269 ? -14.068 4.238 -3.574 1.00 51.88 269 GLY A C 1
ATOM 2121 O O . GLY A 1 269 ? -13.684 5.346 -3.212 1.00 51.88 269 GLY A O 1
ATOM 2122 N N . HIS A 1 270 ? -14.046 3.876 -4.862 1.00 52.94 270 HIS A N 1
ATOM 2123 C CA . HIS A 1 270 ? -13.341 4.667 -5.880 1.00 52.94 270 HIS A CA 1
ATOM 2124 C C . HIS A 1 270 ? -14.082 5.956 -6.294 1.00 52.94 270 HIS A C 1
ATOM 2126 O O . HIS A 1 270 ? -13.455 6.982 -6.542 1.00 52.94 270 HIS A O 1
ATOM 2132 N N . VAL A 1 271 ? -15.422 5.942 -6.330 1.00 56.09 271 VAL A N 1
ATOM 2133 C CA . VAL A 1 271 ? -16.225 7.149 -6.630 1.00 56.09 271 VAL A CA 1
ATOM 2134 C C . VAL A 1 271 ? -16.180 8.141 -5.468 1.00 56.09 271 VAL A C 1
ATOM 2136 O O . VAL A 1 271 ? -16.079 9.346 -5.690 1.00 56.09 271 VAL A O 1
ATOM 2139 N N . LEU A 1 272 ? -16.212 7.635 -4.231 1.00 58.28 272 LEU A N 1
ATOM 2140 C CA . LEU A 1 272 ? -16.067 8.462 -3.039 1.00 58.28 272 LEU A CA 1
ATOM 2141 C C . LEU A 1 272 ? -14.674 9.106 -2.987 1.00 58.28 272 LEU A C 1
ATOM 2143 O O . LEU A 1 272 ? -14.572 10.290 -2.691 1.00 58.28 272 LEU A O 1
ATOM 2147 N N . LEU A 1 273 ? -13.621 8.380 -3.376 1.00 58.03 273 LEU A N 1
ATOM 2148 C CA . LEU A 1 273 ? -12.260 8.915 -3.452 1.00 58.03 273 LEU A CA 1
ATOM 2149 C C . LEU A 1 273 ? -12.162 10.150 -4.353 1.00 58.03 273 LEU A C 1
ATOM 2151 O O . LEU A 1 273 ? -11.609 11.157 -3.930 1.00 58.03 273 LEU A O 1
ATOM 2155 N N . LEU A 1 274 ? -12.688 10.094 -5.579 1.00 60.72 274 LEU A N 1
ATOM 2156 C CA . LEU A 1 274 ? -12.601 11.231 -6.505 1.00 60.72 274 LEU A CA 1
ATOM 2157 C C . LEU A 1 274 ? -13.345 12.463 -5.976 1.00 60.72 274 LEU A C 1
ATOM 2159 O O . LEU A 1 274 ? -12.895 13.588 -6.189 1.00 60.72 274 LEU A O 1
ATOM 2163 N N . ALA A 1 275 ? -14.456 12.257 -5.263 1.00 60.19 275 ALA A N 1
ATOM 2164 C CA . ALA A 1 275 ? -15.177 13.341 -4.610 1.00 60.19 275 ALA A CA 1
ATOM 2165 C C . ALA A 1 275 ? -14.357 13.944 -3.462 1.00 60.19 275 ALA A C 1
ATOM 2167 O O . ALA A 1 275 ? -14.206 15.162 -3.403 1.00 60.19 275 ALA A O 1
ATOM 2168 N N . VAL A 1 276 ? -13.768 13.111 -2.599 1.00 61.72 276 VAL A N 1
ATOM 2169 C CA . VAL A 1 276 ? -13.038 13.632 -1.440 1.00 61.72 276 VAL A CA 1
ATOM 2170 C C . VAL A 1 276 ? -11.667 14.195 -1.813 1.00 61.72 276 VAL A C 1
ATOM 2172 O O . VAL A 1 276 ? -11.284 15.222 -1.268 1.00 61.72 276 VAL A O 1
ATOM 2175 N N . LEU A 1 277 ? -10.949 13.618 -2.784 1.00 65.12 277 LEU A N 1
ATOM 2176 C CA . LEU A 1 277 ? -9.702 14.202 -3.302 1.00 65.12 277 LEU A CA 1
ATOM 2177 C C . LEU A 1 277 ? -9.928 15.622 -3.834 1.00 65.12 277 LEU A C 1
ATOM 2179 O O . LEU A 1 277 ? -9.100 16.503 -3.616 1.00 65.12 277 LEU A O 1
ATOM 2183 N N . LYS A 1 278 ? -11.082 15.864 -4.461 1.00 66.06 278 LYS A N 1
ATOM 2184 C CA . LYS A 1 278 ? -11.477 17.202 -4.898 1.00 66.06 278 LYS A CA 1
ATOM 2185 C C . LYS A 1 278 ? -11.768 18.143 -3.721 1.00 66.06 278 LYS A C 1
ATOM 2187 O O . LYS A 1 278 ? -11.423 19.316 -3.795 1.00 66.06 278 LYS A O 1
ATOM 2192 N N . GLU A 1 279 ? -12.369 17.647 -2.639 1.00 56.47 279 GLU A N 1
ATOM 2193 C CA . GLU A 1 279 ? -12.632 18.443 -1.429 1.00 56.47 279 GLU A CA 1
ATOM 2194 C C . GLU A 1 279 ? -11.364 18.769 -0.629 1.00 56.47 279 GLU A C 1
ATOM 2196 O O . GLU A 1 279 ? -11.265 19.860 -0.075 1.00 56.47 279 GLU A O 1
ATOM 2201 N N . VAL A 1 280 ? -10.359 17.886 -0.616 1.00 54.66 280 VAL A N 1
ATOM 2202 C CA . VAL A 1 280 ? -9.062 18.158 0.036 1.00 54.66 280 VAL A CA 1
ATOM 2203 C C . VAL A 1 280 ? -8.102 18.992 -0.829 1.00 54.66 280 VAL A C 1
ATOM 2205 O O . VAL A 1 280 ? -6.907 19.044 -0.545 1.00 54.66 280 VAL A O 1
ATOM 2208 N N . GLY A 1 281 ? -8.600 19.648 -1.884 1.00 49.03 281 GLY A N 1
ATOM 2209 C CA . GLY A 1 281 ? -7.809 20.556 -2.723 1.00 49.03 281 GLY A CA 1
ATOM 2210 C C . GLY A 1 281 ? -6.749 19.860 -3.579 1.00 49.03 281 GLY A C 1
ATOM 2211 O O . GLY A 1 281 ? -5.752 20.476 -3.953 1.00 49.03 281 GLY A O 1
ATOM 2212 N N . VAL A 1 282 ? -6.922 18.567 -3.880 1.00 56.59 282 VAL A N 1
ATOM 2213 C CA . VAL A 1 282 ? -6.053 17.864 -4.830 1.00 56.59 282 VAL A CA 1
ATOM 2214 C C . VAL A 1 282 ? -6.567 18.149 -6.240 1.00 56.59 282 VAL A C 1
ATOM 2216 O O . VAL A 1 282 ? -7.402 17.421 -6.778 1.00 56.59 282 VAL A O 1
ATOM 2219 N N . ASP A 1 283 ? -6.062 19.225 -6.840 1.00 43.22 283 ASP A N 1
ATOM 2220 C CA . ASP A 1 283 ? -6.323 19.561 -8.239 1.00 43.22 283 ASP A CA 1
ATOM 2221 C C . ASP A 1 283 ? -5.584 18.577 -9.159 1.00 43.22 283 ASP A C 1
ATOM 2223 O O . ASP A 1 283 ? -4.373 18.655 -9.371 1.00 43.22 283 ASP A O 1
ATOM 2227 N N . GLY A 1 284 ? -6.314 17.597 -9.694 1.00 43.22 284 GLY A N 1
ATOM 2228 C CA . GLY A 1 284 ? -5.806 16.713 -10.740 1.00 43.22 284 GLY A CA 1
ATOM 2229 C C . GLY A 1 284 ? -5.906 17.380 -12.120 1.00 43.22 284 GLY A C 1
ATOM 2230 O O . GLY A 1 284 ? -6.977 17.896 -12.454 1.00 43.22 284 GLY A O 1
ATOM 2231 N N . PRO A 1 285 ? -4.858 17.349 -12.969 1.00 38.12 285 PRO A N 1
ATOM 2232 C CA . PRO A 1 285 ? -5.020 17.666 -14.384 1.00 38.12 285 PRO A CA 1
ATOM 2233 C C . PRO A 1 285 ? -6.001 16.657 -14.997 1.00 38.12 285 PRO A C 1
ATOM 2235 O O . PRO A 1 285 ? -5.944 15.469 -14.682 1.00 38.12 285 PRO A O 1
ATOM 2238 N N . GLY A 1 286 ? -6.929 17.146 -15.825 1.00 35.56 286 GLY A N 1
ATOM 2239 C CA . GLY A 1 286 ? -8.074 16.388 -16.338 1.00 35.56 286 GLY A CA 1
ATOM 2240 C C . GLY A 1 286 ? -7.741 14.939 -16.704 1.00 35.56 286 GLY A C 1
ATOM 2241 O O . GLY A 1 286 ? -6.888 14.681 -17.553 1.00 35.56 286 GLY A O 1
ATOM 2242 N N . CYS A 1 287 ? -8.413 13.993 -16.043 1.00 32.50 287 CYS A N 1
ATOM 2243 C CA . CYS A 1 287 ? -8.223 12.567 -16.270 1.00 32.50 287 CYS A CA 1
ATOM 2244 C C . CYS A 1 287 ? -8.541 12.221 -17.731 1.00 32.50 287 CYS A C 1
ATOM 2246 O O . CYS A 1 287 ? -9.701 12.209 -18.140 1.00 32.50 287 CYS A O 1
ATOM 2248 N N . THR A 1 288 ? -7.513 11.916 -18.516 1.00 33.06 288 THR A N 1
ATOM 2249 C CA . THR A 1 288 ? -7.656 11.165 -19.765 1.00 33.06 288 THR A CA 1
ATOM 2250 C C . THR A 1 288 ? -7.670 9.677 -19.414 1.00 33.06 288 THR A C 1
ATOM 2252 O O . THR A 1 288 ? -6.866 9.217 -18.603 1.00 33.06 288 THR A O 1
ATOM 2255 N N . GLU A 1 289 ? -8.637 8.929 -19.956 1.00 33.28 289 GLU A N 1
ATOM 2256 C CA . GLU A 1 289 ? -8.845 7.503 -19.674 1.00 33.28 289 GLU A CA 1
ATOM 2257 C C . GLU A 1 289 ? -7.615 6.660 -20.059 1.00 33.28 289 GLU A C 1
ATOM 2259 O O . GLU A 1 289 ? -7.486 6.174 -21.182 1.00 33.28 289 GLU A O 1
ATOM 2264 N N . HIS A 1 290 ? -6.714 6.424 -19.108 1.00 33.06 290 HIS A N 1
ATOM 2265 C CA . HIS A 1 290 ? -5.754 5.332 -19.193 1.00 33.06 290 HIS A CA 1
ATOM 2266 C C . HIS A 1 290 ? -6.341 4.114 -18.478 1.00 33.06 290 HIS A C 1
ATOM 2268 O O . HIS A 1 290 ? -6.509 4.108 -17.260 1.00 33.06 290 HIS A O 1
ATOM 2274 N N . GLY A 1 291 ? -6.681 3.080 -19.253 1.00 31.11 291 GLY A N 1
ATOM 2275 C CA . GLY A 1 291 ? -7.286 1.848 -18.749 1.00 31.11 291 GLY A CA 1
ATOM 2276 C C . GLY A 1 291 ? -6.440 1.191 -17.658 1.00 31.11 291 GLY A C 1
ATOM 2277 O O . GLY A 1 291 ? -5.400 0.595 -17.936 1.00 31.11 291 GLY A O 1
ATOM 2278 N N . SER A 1 292 ? -6.901 1.277 -16.414 1.00 34.06 292 SER A N 1
ATOM 2279 C CA . SER A 1 292 ? -6.285 0.603 -15.274 1.00 34.06 292 SER A CA 1
ATOM 2280 C C . SER A 1 292 ? -6.623 -0.894 -15.332 1.00 34.06 292 SER A C 1
ATOM 2282 O O . SER A 1 292 ? -7.794 -1.272 -15.386 1.00 34.06 292 SER A O 1
ATOM 2284 N N . ARG A 1 293 ? -5.606 -1.765 -15.343 1.00 45.12 293 ARG A N 1
ATOM 2285 C CA . ARG A 1 293 ? -5.769 -3.212 -15.118 1.00 45.12 293 ARG A CA 1
ATOM 2286 C C . ARG A 1 293 ? -5.505 -3.495 -13.643 1.00 45.12 293 ARG A C 1
ATOM 2288 O O . ARG A 1 293 ? -4.443 -3.142 -13.144 1.00 45.12 293 ARG A O 1
ATOM 2295 N N . LEU A 1 294 ? -6.471 -4.121 -12.977 1.00 39.31 294 LEU A N 1
ATOM 2296 C CA . LEU A 1 294 ? -6.370 -4.552 -11.585 1.00 39.31 294 LEU A CA 1
ATOM 2297 C C . LEU A 1 294 ? -6.088 -6.059 -11.560 1.00 39.31 294 LEU A C 1
ATOM 2299 O O . LEU A 1 294 ? -6.800 -6.818 -12.219 1.00 39.31 294 LEU A O 1
ATOM 2303 N N . LEU A 1 295 ? -5.061 -6.475 -10.821 1.00 45.88 295 LEU A N 1
ATOM 2304 C CA . LEU A 1 295 ? -4.737 -7.880 -10.568 1.00 45.88 295 LEU A CA 1
ATOM 2305 C C . LEU A 1 295 ? -4.965 -8.165 -9.080 1.00 45.88 295 LEU A C 1
ATOM 2307 O O . LEU A 1 295 ? -4.630 -7.338 -8.232 1.00 45.88 295 LEU A O 1
ATOM 2311 N N . TYR A 1 296 ? -5.569 -9.311 -8.772 1.00 37.88 296 TYR A N 1
ATOM 2312 C CA . TYR A 1 296 ? -5.864 -9.741 -7.406 1.00 37.88 296 TYR A CA 1
ATOM 2313 C C . TYR A 1 296 ? -5.188 -11.082 -7.140 1.00 37.88 296 TYR A C 1
ATOM 2315 O O . TYR A 1 296 ? -5.210 -11.955 -8.006 1.00 37.88 296 TYR A O 1
ATOM 2323 N N . TYR A 1 297 ? -4.605 -11.224 -5.952 1.00 37.31 297 TYR A N 1
ATOM 2324 C CA . TYR A 1 297 ? -3.979 -12.451 -5.475 1.00 37.31 297 TYR A CA 1
ATOM 2325 C C . TYR A 1 297 ? -4.676 -12.900 -4.186 1.00 37.31 297 TYR A C 1
ATOM 2327 O O . TYR A 1 297 ? -4.883 -12.085 -3.285 1.00 37.31 297 TYR A O 1
ATOM 2335 N N . ASP A 1 298 ? -5.036 -14.181 -4.114 1.00 34.78 298 ASP A N 1
ATOM 2336 C CA . ASP A 1 298 ? -5.568 -14.836 -2.915 1.00 34.78 298 ASP A CA 1
ATOM 2337 C C . ASP A 1 298 ? -4.572 -15.926 -2.493 1.00 34.78 298 ASP A C 1
ATOM 2339 O O . ASP A 1 298 ? -4.269 -16.830 -3.275 1.00 34.78 298 ASP A O 1
ATOM 2343 N N . GLY A 1 299 ? -4.001 -15.797 -1.293 1.00 31.77 299 GLY A N 1
ATOM 2344 C CA . GLY A 1 299 ? -2.876 -16.591 -0.787 1.00 31.77 299 GLY A CA 1
ATOM 2345 C C . GLY A 1 299 ? -3.249 -18.010 -0.349 1.00 31.77 299 GLY A C 1
ATOM 2346 O O . GLY A 1 299 ? -3.022 -18.395 0.795 1.00 31.77 299 GLY A O 1
ATOM 2347 N N . GLY A 1 300 ? -3.827 -18.809 -1.245 1.00 28.84 300 GLY A N 1
ATOM 2348 C CA . GLY A 1 300 ? -4.149 -20.211 -0.977 1.00 28.84 300 GLY A CA 1
ATOM 2349 C C . GLY A 1 300 ? -2.923 -21.133 -1.033 1.00 28.84 300 GLY A C 1
ATOM 2350 O O . GLY A 1 300 ? -2.197 -21.155 -2.023 1.00 28.84 300 GLY A O 1
ATOM 2351 N N . TYR A 1 301 ? -2.724 -21.954 0.005 1.00 29.77 301 TYR A N 1
ATOM 2352 C CA . TYR A 1 301 ? -1.754 -23.060 0.010 1.00 29.77 301 TYR A CA 1
ATOM 2353 C C . TYR A 1 301 ? -1.978 -24.031 -1.169 1.00 29.77 301 TYR A C 1
ATOM 2355 O O . TYR A 1 301 ? -3.132 -24.362 -1.470 1.00 29.77 301 TYR A O 1
ATOM 2363 N N . PRO A 1 302 ? -0.922 -24.603 -1.781 1.00 31.44 302 PRO A N 1
ATOM 2364 C CA . PRO A 1 302 ? -1.098 -25.636 -2.792 1.00 31.44 302 PRO A CA 1
ATOM 2365 C C . PRO A 1 302 ? -1.575 -26.945 -2.143 1.00 31.44 302 PRO A C 1
ATOM 2367 O O . PRO A 1 302 ? -0.846 -27.594 -1.391 1.00 31.44 302 PRO A O 1
ATOM 2370 N N . ARG A 1 303 ? -2.794 -27.387 -2.476 1.00 28.64 303 ARG A N 1
ATOM 2371 C CA . ARG A 1 303 ? -3.122 -28.819 -2.425 1.00 28.64 303 ARG A CA 1
ATOM 2372 C C . ARG A 1 303 ? -2.513 -29.468 -3.665 1.00 28.64 303 ARG A C 1
ATOM 2374 O O . ARG A 1 303 ? -2.685 -28.951 -4.763 1.00 28.64 303 ARG A O 1
ATOM 2381 N N . ARG A 1 304 ? -1.788 -30.575 -3.460 1.00 28.31 304 ARG A N 1
ATOM 2382 C CA . ARG A 1 304 ? -1.119 -31.380 -4.497 1.00 28.31 304 ARG A CA 1
ATOM 2383 C C . ARG A 1 304 ? -1.960 -31.467 -5.778 1.00 28.31 304 ARG A C 1
ATOM 2385 O O . ARG A 1 304 ? -3.029 -32.071 -5.758 1.00 28.31 304 ARG A O 1
ATOM 2392 N N . ALA A 1 305 ? -1.435 -30.926 -6.873 1.00 24.59 305 ALA A N 1
ATOM 2393 C CA . ALA A 1 305 ? -1.864 -31.263 -8.222 1.00 24.59 305 ALA A CA 1
ATOM 2394 C C . ALA A 1 305 ? -0.767 -32.119 -8.865 1.00 24.59 305 ALA A C 1
ATOM 2396 O O . ALA A 1 305 ? 0.402 -31.737 -8.903 1.00 24.59 305 ALA A O 1
ATOM 2397 N N . VAL A 1 306 ? -1.164 -33.316 -9.286 1.00 25.41 306 VAL A N 1
ATOM 2398 C CA . VAL A 1 306 ? -0.372 -34.295 -10.032 1.00 25.41 306 VAL A CA 1
ATOM 2399 C C . VAL A 1 306 ? -0.637 -34.072 -11.524 1.00 25.41 306 VAL A C 1
ATOM 2401 O O . VAL A 1 306 ? -1.801 -34.022 -11.909 1.00 25.41 306 VAL A O 1
ATOM 2404 N N . GLY A 1 307 ? 0.428 -34.014 -12.335 1.00 23.62 307 GLY A N 1
ATOM 2405 C CA . GLY A 1 307 ? 0.409 -34.135 -13.806 1.00 23.62 307 GLY A CA 1
ATOM 2406 C C . GLY A 1 307 ? -0.057 -32.883 -14.571 1.00 23.62 307 GLY A C 1
ATOM 2407 O O . GLY A 1 307 ? -0.878 -32.123 -14.082 1.00 23.62 307 GLY A O 1
ATOM 2408 N N . CYS A 1 308 ? 0.400 -32.572 -15.782 1.00 22.00 308 CYS A N 1
ATOM 2409 C CA . CYS A 1 308 ? 1.346 -33.204 -16.701 1.00 22.00 308 CYS A CA 1
ATOM 2410 C C . CYS A 1 308 ? 2.093 -32.097 -17.459 1.00 22.00 308 CYS A C 1
ATOM 2412 O O . CYS A 1 308 ? 1.544 -31.025 -17.710 1.00 22.00 308 CYS A O 1
ATOM 2414 N N . ALA A 1 309 ? 3.330 -32.398 -17.842 1.00 25.27 309 ALA A N 1
ATOM 2415 C CA . ALA A 1 309 ? 4.102 -31.638 -18.809 1.00 25.27 309 ALA A CA 1
ATOM 2416 C C . ALA A 1 309 ? 3.524 -31.797 -20.226 1.00 25.27 309 ALA A C 1
ATOM 2418 O O . ALA A 1 309 ? 3.066 -32.880 -20.587 1.00 25.27 309 ALA A O 1
ATOM 2419 N N . ALA A 1 310 ? 3.622 -30.738 -21.026 1.00 23.48 310 ALA A N 1
ATOM 2420 C CA . ALA A 1 310 ? 3.757 -30.826 -22.475 1.00 23.48 310 ALA A CA 1
ATOM 2421 C C . ALA A 1 310 ? 4.486 -29.570 -22.976 1.00 23.48 310 ALA A C 1
ATOM 2423 O O . ALA A 1 310 ? 3.985 -28.453 -22.844 1.00 23.48 310 ALA A O 1
ATOM 2424 N N . GLU A 1 311 ? 5.693 -29.786 -23.499 1.00 24.55 311 GLU A N 1
ATOM 2425 C CA . GLU A 1 311 ? 6.411 -28.878 -24.393 1.00 24.55 311 GLU A CA 1
ATOM 2426 C C . GLU A 1 311 ? 5.600 -28.620 -25.672 1.00 24.55 311 GLU A C 1
ATOM 2428 O O . GLU A 1 311 ? 4.951 -29.538 -26.171 1.00 24.55 311 GLU A O 1
ATOM 2433 N N . LEU A 1 312 ? 5.689 -27.402 -26.222 1.00 23.86 312 LEU A N 1
ATOM 2434 C CA . LEU A 1 312 ? 6.245 -27.088 -27.555 1.00 23.86 312 LEU A CA 1
ATOM 2435 C C . LEU A 1 312 ? 5.733 -25.729 -28.074 1.00 23.86 312 LEU A C 1
ATOM 2437 O O . LEU A 1 312 ? 4.525 -25.516 -28.163 1.00 23.86 312 LEU A O 1
ATOM 2441 N N . LEU A 1 313 ? 6.714 -24.922 -28.515 1.00 33.06 313 LEU A N 1
ATOM 2442 C CA . LEU A 1 313 ? 6.679 -23.692 -29.334 1.00 33.06 313 LEU A CA 1
ATOM 2443 C C . LEU A 1 313 ? 6.284 -22.370 -28.652 1.00 33.06 313 LEU A C 1
ATOM 2445 O O . LEU A 1 313 ? 5.085 -22.117 -28.413 1.00 33.06 313 LEU A O 1
#